Protein AF-A0A8I2YVH4-F1 (afdb_monomer_lite)

Foldseek 3Di:
DPDPVVVVVVVVVDPDDADPVRVVVVVVVVVVVVVVVVVVVVVVVVVVVVVVVVVVVVVVVVVVVVVVCVCPDPLNVDQLCVLLVVLLVCVVVVNLCSLVVQLVVDVSSVSSSQQLLSLQEQDAAPPDDDR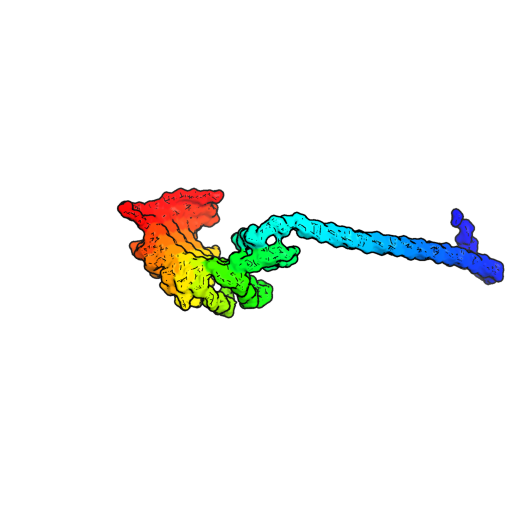LVSLLVSCVSNPLPQHHHAAANRQPDPSSLVVVLVNLQSHAEYEYEHQALVSQQSSLVSLLPANQRHAYYAYHHNDEDPVLDAHENNSVLRHQNYAYYHYYEYSHHPDQPNLNHAYYHYEYEVVSVVDVVSVVVVCVNVVDNRRYAKYWYWYQDPVRWIWIWIAGPDPDPDRIDTDHTDHD

Radius of gyration: 38.24 Å; chains: 1; bounding box: 93×42×109 Å

Organism: NCBI:txid495285

Structure (mmCIF, N/CA/C/O backbone):
data_AF-A0A8I2YVH4-F1
#
_entry.id   AF-A0A8I2YVH4-F1
#
loop_
_atom_site.group_PDB
_atom_site.id
_atom_site.type_symbol
_atom_site.label_atom_id
_atom_site.label_alt_id
_atom_site.label_comp_id
_atom_site.label_asym_id
_atom_site.label_entity_id
_atom_site.label_seq_id
_atom_site.pdbx_PDB_ins_code
_atom_site.Cartn_x
_atom_site.Cartn_y
_atom_site.Cartn_z
_atom_site.occupancy
_atom_site.B_iso_or_equiv
_atom_site.auth_seq_id
_atom_site.auth_comp_id
_atom_site.auth_asym_id
_atom_site.auth_atom_id
_atom_site.pdbx_PDB_model_num
ATOM 1 N N . MET A 1 1 ? 35.123 -20.198 -65.024 1.00 39.00 1 MET A N 1
ATOM 2 C CA . MET A 1 1 ? 35.808 -19.003 -65.560 1.00 39.00 1 MET A CA 1
ATOM 3 C C . MET A 1 1 ? 36.852 -18.537 -64.537 1.00 39.00 1 MET A C 1
ATOM 5 O O . MET A 1 1 ? 36.664 -17.528 -63.889 1.00 39.00 1 MET A O 1
ATOM 9 N N . PHE A 1 2 ? 37.916 -19.326 -64.331 1.00 41.47 2 PHE A N 1
ATOM 10 C CA . PHE A 1 2 ? 38.982 -19.085 -63.336 1.00 41.47 2 PHE A CA 1
ATOM 11 C C . PHE A 1 2 ? 40.337 -19.537 -63.919 1.00 41.47 2 PHE A C 1
ATOM 13 O O . PHE A 1 2 ? 40.999 -20.425 -63.398 1.00 41.47 2 PHE A O 1
ATOM 20 N N . THR A 1 3 ? 40.726 -18.992 -65.073 1.00 43.50 3 THR A N 1
ATOM 21 C CA . THR A 1 3 ? 41.969 -19.381 -65.776 1.00 43.50 3 THR A CA 1
ATOM 22 C C . THR A 1 3 ? 42.994 -18.250 -65.906 1.00 43.50 3 THR A C 1
ATOM 24 O O . THR A 1 3 ? 44.013 -18.447 -66.556 1.00 43.50 3 THR A O 1
ATOM 27 N N . ARG A 1 4 ? 42.784 -17.078 -65.282 1.00 53.47 4 ARG A N 1
ATOM 28 C CA . ARG A 1 4 ? 43.697 -15.915 -65.413 1.00 53.47 4 ARG A CA 1
ATOM 29 C C . ARG A 1 4 ? 44.632 -15.659 -64.224 1.00 53.47 4 ARG A C 1
ATOM 31 O O . ARG A 1 4 ? 45.656 -15.012 -64.398 1.00 53.47 4 ARG A O 1
ATOM 38 N N . LEU A 1 5 ? 44.342 -16.224 -63.053 1.00 48.97 5 LEU A N 1
ATOM 39 C CA . LEU A 1 5 ? 45.206 -16.128 -61.867 1.00 48.97 5 LEU A CA 1
ATOM 40 C C . LEU A 1 5 ? 46.568 -16.861 -61.957 1.00 48.97 5 LEU A C 1
ATOM 42 O O . LEU A 1 5 ? 47.509 -16.381 -61.324 1.00 48.97 5 LEU A O 1
ATOM 46 N N . PRO A 1 6 ? 46.753 -17.955 -62.735 1.00 50.78 6 PRO A N 1
ATOM 47 C CA . PRO A 1 6 ? 48.054 -18.628 -62.803 1.00 50.78 6 PRO A CA 1
ATOM 48 C C . PRO A 1 6 ? 49.158 -17.751 -63.410 1.00 50.78 6 PRO A C 1
ATOM 50 O O . PRO A 1 6 ? 50.303 -17.832 -62.979 1.00 50.78 6 PRO A O 1
ATOM 53 N N . ALA A 1 7 ? 48.820 -16.885 -64.374 1.00 54.38 7 ALA A N 1
ATOM 54 C CA . ALA A 1 7 ? 49.797 -16.076 -65.103 1.00 54.38 7 ALA A CA 1
ATOM 55 C C . ALA A 1 7 ? 50.430 -14.980 -64.227 1.00 54.38 7 ALA A C 1
ATOM 57 O O . ALA A 1 7 ? 51.645 -14.807 -64.245 1.00 54.38 7 ALA A O 1
ATOM 58 N N . ILE A 1 8 ? 49.633 -14.304 -63.394 1.00 55.94 8 ILE A N 1
ATOM 59 C CA . ILE A 1 8 ? 50.114 -13.234 -62.501 1.00 55.94 8 ILE A CA 1
ATOM 60 C C . ILE A 1 8 ? 50.955 -13.817 -61.352 1.00 55.94 8 ILE A C 1
ATOM 62 O O . ILE A 1 8 ? 52.013 -13.284 -61.017 1.00 55.94 8 ILE A O 1
ATOM 66 N N . ALA A 1 9 ? 50.549 -14.966 -60.798 1.00 56.72 9 ALA A N 1
ATOM 67 C CA . ALA A 1 9 ? 51.323 -15.669 -59.771 1.00 56.72 9 ALA A CA 1
ATOM 68 C C . ALA A 1 9 ? 52.676 -16.183 -60.305 1.00 56.72 9 ALA A C 1
ATOM 70 O O . ALA A 1 9 ? 53.688 -16.133 -59.605 1.00 56.72 9 ALA A O 1
ATOM 71 N N . GLN A 1 10 ? 52.720 -16.624 -61.567 1.00 55.91 10 GLN A N 1
ATOM 72 C CA . GLN A 1 10 ? 53.948 -17.056 -62.236 1.00 55.91 10 GLN A CA 1
ATOM 73 C C . GLN A 1 10 ? 54.887 -15.872 -62.543 1.00 55.91 10 GLN A C 1
ATOM 75 O O . GLN A 1 10 ? 56.106 -16.030 -62.472 1.00 55.91 10 GLN A O 1
ATOM 80 N N . TRP A 1 11 ? 54.354 -14.670 -62.786 1.00 57.94 11 TRP A N 1
ATOM 81 C CA . TRP A 1 11 ? 55.146 -13.447 -62.980 1.00 57.94 11 TRP A CA 1
ATOM 82 C C . TRP A 1 11 ? 55.800 -12.939 -61.702 1.00 57.94 11 TRP A C 1
ATOM 84 O O . TRP A 1 11 ? 56.973 -12.585 -61.736 1.00 57.94 11 TRP A O 1
ATOM 94 N N . MET A 1 12 ? 55.103 -12.997 -60.564 1.00 53.38 12 MET A N 1
ATOM 95 C CA . MET A 1 12 ? 55.690 -12.666 -59.258 1.00 53.38 12 MET A CA 1
ATOM 96 C C . MET A 1 12 ? 56.879 -13.572 -58.884 1.00 53.38 12 MET A C 1
ATOM 98 O O . MET A 1 12 ? 57.727 -13.173 -58.091 1.00 53.38 12 MET A O 1
ATOM 102 N N . SER A 1 13 ? 56.960 -14.780 -59.457 1.00 58.97 13 SER A N 1
ATOM 103 C CA . SER A 1 13 ? 58.055 -15.730 -59.215 1.00 58.97 13 SER A CA 1
ATOM 104 C C . SER A 1 13 ? 59.279 -15.538 -60.126 1.00 58.97 13 SER A C 1
ATOM 106 O O . SER A 1 13 ? 60.375 -15.991 -59.792 1.00 58.97 13 SER A O 1
ATOM 108 N N . SER A 1 14 ? 59.129 -14.846 -61.262 1.00 58.69 14 SER A N 1
ATOM 109 C CA . SER A 1 14 ? 60.227 -14.566 -62.194 1.00 58.69 14 SER A CA 1
ATOM 110 C C . SER A 1 14 ? 60.663 -13.108 -62.041 1.00 58.69 14 SER A C 1
ATOM 112 O O . SER A 1 14 ? 59.856 -12.211 -62.236 1.00 58.69 14 SER A O 1
ATOM 114 N N . HIS A 1 15 ? 61.931 -12.844 -61.722 1.00 57.66 15 HIS A N 1
ATOM 115 C CA . HIS A 1 15 ? 62.473 -11.490 -61.504 1.00 57.66 15 HIS A CA 1
ATOM 116 C C . HIS A 1 15 ? 62.597 -10.654 -62.807 1.00 57.66 15 HIS A C 1
ATOM 118 O O . HIS A 1 15 ? 63.567 -9.920 -62.993 1.00 57.66 15 HIS A O 1
ATOM 124 N N . ARG A 1 16 ? 61.666 -10.792 -63.761 1.00 65.94 16 ARG A N 1
ATOM 125 C CA . ARG A 1 16 ? 61.636 -9.993 -64.991 1.00 65.94 16 ARG A CA 1
ATOM 126 C C . ARG A 1 16 ? 60.923 -8.667 -64.753 1.00 65.94 16 ARG A C 1
ATOM 128 O O . ARG A 1 16 ? 59.889 -8.617 -64.097 1.00 65.94 16 ARG A O 1
ATOM 135 N N . TYR A 1 17 ? 61.484 -7.605 -65.325 1.00 70.88 17 TYR A N 1
ATOM 136 C CA . TYR A 1 17 ? 60.836 -6.301 -65.377 1.00 70.88 17 TYR A CA 1
ATOM 137 C C . TYR A 1 17 ? 59.590 -6.393 -66.279 1.00 70.88 17 TYR A C 1
ATOM 139 O O . TYR A 1 17 ? 59.715 -6.931 -67.385 1.00 70.88 17 TYR A O 1
ATOM 147 N N . PRO A 1 18 ? 58.411 -5.929 -65.829 1.00 73.38 18 PRO A N 1
ATOM 148 C CA . PRO A 1 18 ? 57.184 -6.012 -66.614 1.00 73.38 18 PRO A CA 1
ATOM 149 C C . PRO A 1 18 ? 57.299 -5.156 -67.879 1.00 73.38 18 PRO A C 1
ATOM 151 O O . PRO A 1 18 ? 57.777 -4.022 -67.831 1.00 73.38 18 PRO A O 1
ATOM 154 N N . SER A 1 19 ? 56.874 -5.702 -69.017 1.00 79.38 19 SER A N 1
ATOM 155 C CA . SER A 1 19 ? 56.808 -4.954 -70.275 1.00 79.38 19 SER A CA 1
ATOM 156 C C . SER A 1 19 ? 55.631 -3.966 -70.281 1.00 79.38 19 SER A C 1
ATOM 158 O O . SER A 1 19 ? 54.715 -4.057 -69.465 1.00 79.38 19 SER A O 1
ATOM 160 N N . GLU A 1 20 ? 55.612 -3.006 -71.207 1.00 79.19 20 GLU A N 1
ATOM 161 C CA . GLU A 1 20 ? 54.477 -2.073 -71.327 1.00 79.19 20 GLU A CA 1
ATOM 162 C C . GLU A 1 20 ? 53.151 -2.797 -71.627 1.00 79.19 20 GLU A C 1
ATOM 164 O O . GLU A 1 20 ? 52.092 -2.398 -71.137 1.00 79.19 20 GLU A O 1
ATOM 169 N N . ASP A 1 21 ? 53.210 -3.904 -72.371 1.00 77.50 21 ASP A N 1
ATOM 170 C CA . ASP A 1 21 ? 52.050 -4.748 -72.660 1.00 77.50 21 ASP A CA 1
ATOM 171 C C . ASP A 1 21 ? 51.524 -5.463 -71.411 1.00 77.50 21 ASP A C 1
ATOM 173 O O . ASP A 1 21 ? 50.309 -5.575 -71.228 1.00 77.50 21 ASP A O 1
ATOM 177 N N . ASP A 1 22 ? 52.428 -5.877 -70.526 1.00 77.62 22 ASP A N 1
ATOM 178 C CA . ASP A 1 22 ? 52.122 -6.501 -69.239 1.00 77.62 22 ASP A CA 1
ATOM 179 C C . ASP A 1 22 ? 51.412 -5.514 -68.304 1.00 77.62 22 ASP A C 1
ATOM 181 O O . ASP A 1 22 ? 50.371 -5.828 -67.721 1.00 77.62 22 ASP A O 1
ATOM 185 N N . ILE A 1 23 ? 51.933 -4.285 -68.221 1.00 80.31 23 ILE A N 1
ATOM 186 C CA . ILE A 1 23 ? 51.343 -3.188 -67.441 1.00 80.31 23 ILE A CA 1
ATOM 187 C C . ILE A 1 23 ? 49.948 -2.851 -67.975 1.00 80.31 23 ILE A C 1
ATOM 189 O O . ILE A 1 23 ? 49.002 -2.707 -67.198 1.00 80.31 23 ILE A O 1
ATOM 193 N N . ARG A 1 24 ? 49.787 -2.783 -69.301 1.00 82.06 24 ARG A N 1
ATOM 194 C CA . ARG A 1 24 ? 48.493 -2.525 -69.942 1.00 82.06 24 ARG A CA 1
ATOM 195 C C . ARG A 1 24 ? 47.491 -3.649 -69.684 1.00 82.06 24 ARG A C 1
ATOM 197 O O . ARG A 1 24 ? 46.336 -3.368 -69.380 1.00 82.06 24 ARG A O 1
ATOM 204 N N . MET A 1 25 ? 47.917 -4.909 -69.774 1.00 82.06 25 MET A N 1
ATOM 205 C CA . MET A 1 25 ? 47.052 -6.068 -69.534 1.00 82.06 25 MET A CA 1
ATOM 206 C C . MET A 1 25 ? 46.551 -6.111 -68.087 1.00 82.06 25 MET A C 1
ATOM 208 O O . MET A 1 25 ? 45.358 -6.319 -67.861 1.00 82.06 25 MET A O 1
ATOM 212 N N . VAL A 1 26 ? 47.441 -5.873 -67.119 1.00 84.25 26 VAL A N 1
ATOM 213 C CA . VAL A 1 26 ? 47.081 -5.783 -65.697 1.00 84.25 26 VAL A CA 1
ATOM 214 C C . VAL A 1 26 ? 46.169 -4.582 -65.450 1.00 84.25 26 VAL A C 1
ATOM 216 O O . VAL A 1 26 ? 45.151 -4.737 -64.784 1.00 84.25 26 VAL A O 1
ATOM 219 N N . GLY A 1 27 ? 46.454 -3.421 -66.048 1.00 87.06 27 GLY A N 1
ATOM 220 C CA . GLY A 1 27 ? 45.592 -2.238 -65.957 1.00 87.06 27 GLY A CA 1
ATOM 221 C C . GLY A 1 27 ? 44.176 -2.483 -66.490 1.00 87.06 27 GLY A C 1
ATOM 222 O O . GLY A 1 27 ? 43.203 -2.099 -65.848 1.00 87.06 27 GLY A O 1
ATOM 223 N N . CYS A 1 28 ? 44.034 -3.188 -67.617 1.00 88.75 28 CYS A N 1
ATOM 224 C CA . CYS A 1 28 ? 42.724 -3.584 -68.141 1.00 88.75 28 CYS A CA 1
ATOM 225 C C . CYS A 1 28 ? 41.994 -4.581 -67.229 1.00 88.75 28 CYS A C 1
ATOM 227 O O . CYS A 1 28 ? 40.773 -4.506 -67.113 1.00 88.75 28 CYS A O 1
ATOM 229 N N . ALA A 1 29 ? 42.714 -5.518 -66.602 1.00 86.38 29 ALA A N 1
ATOM 230 C CA . ALA A 1 29 ? 42.124 -6.463 -65.655 1.00 86.38 29 ALA A CA 1
ATOM 231 C C . ALA A 1 29 ? 41.639 -5.754 -64.381 1.00 86.38 29 ALA A C 1
ATOM 233 O O . ALA A 1 29 ? 40.510 -5.984 -63.964 1.00 86.38 29 ALA A O 1
ATOM 234 N N . ILE A 1 30 ? 42.445 -4.838 -63.835 1.00 90.38 30 ILE A N 1
ATOM 235 C CA . ILE A 1 30 ? 42.074 -4.006 -62.684 1.00 90.38 30 ILE A CA 1
ATOM 236 C C . ILE A 1 30 ? 40.826 -3.183 -63.006 1.00 90.38 30 ILE A C 1
ATOM 238 O O . ILE A 1 30 ? 39.851 -3.266 -62.272 1.00 90.38 30 ILE A O 1
ATOM 242 N N . ALA A 1 31 ? 40.804 -2.474 -64.139 1.00 93.00 31 ALA A N 1
ATOM 243 C CA . ALA A 1 31 ? 39.652 -1.657 -64.524 1.00 93.00 31 ALA A CA 1
ATOM 244 C C . ALA A 1 31 ? 38.364 -2.484 -64.706 1.00 93.00 31 ALA A C 1
ATOM 246 O O . ALA A 1 31 ? 37.267 -2.010 -64.419 1.00 93.00 31 ALA A O 1
ATOM 247 N N . HIS A 1 32 ? 38.480 -3.725 -65.190 1.00 91.50 32 HIS A N 1
ATOM 248 C CA . HIS A 1 32 ? 37.340 -4.633 -65.301 1.00 91.50 32 HIS A CA 1
ATOM 249 C C . HIS A 1 32 ? 36.827 -5.086 -63.929 1.00 91.50 32 HIS A C 1
ATOM 251 O O . HIS A 1 32 ? 35.620 -5.058 -63.688 1.00 91.50 32 HIS A O 1
ATOM 257 N N . ASP A 1 33 ? 37.731 -5.475 -63.030 1.00 90.88 33 ASP A N 1
ATOM 258 C CA . ASP A 1 33 ? 37.369 -5.906 -61.680 1.00 90.88 33 ASP A CA 1
ATOM 259 C C . ASP A 1 33 ? 36.796 -4.737 -60.857 1.00 90.88 33 ASP A C 1
ATOM 261 O O . ASP A 1 33 ? 35.823 -4.924 -60.129 1.00 90.88 33 ASP A O 1
ATOM 265 N N . GLU A 1 34 ? 37.313 -3.517 -61.033 1.00 95.75 34 GLU A N 1
ATOM 266 C CA . GLU A 1 34 ? 36.762 -2.288 -60.443 1.00 95.75 34 GLU A CA 1
ATOM 267 C C . GLU A 1 34 ? 35.310 -2.049 -60.881 1.00 95.75 34 GLU A C 1
ATOM 269 O O . GLU A 1 34 ? 34.448 -1.810 -60.039 1.00 95.75 34 GLU A O 1
ATOM 274 N N . GLN A 1 35 ? 34.994 -2.223 -62.170 1.00 95.75 35 GLN A N 1
ATOM 275 C CA . GLN A 1 35 ? 33.612 -2.116 -62.659 1.00 95.75 35 GLN A CA 1
ATOM 276 C C . GLN A 1 35 ? 32.679 -3.161 -62.034 1.00 95.75 35 GLN A C 1
ATOM 278 O O . GLN A 1 35 ? 31.516 -2.865 -61.752 1.00 95.75 35 GLN A O 1
ATOM 283 N N . ILE A 1 36 ? 33.167 -4.387 -61.814 1.00 95.69 36 ILE A N 1
ATOM 284 C CA . ILE A 1 36 ? 32.389 -5.437 -61.144 1.00 95.69 36 ILE A CA 1
ATOM 285 C C . ILE A 1 36 ? 32.150 -5.066 -59.678 1.00 95.69 36 ILE A C 1
ATOM 287 O O . ILE A 1 36 ? 31.030 -5.208 -59.187 1.00 95.69 36 ILE A O 1
ATOM 291 N N . VAL A 1 37 ? 33.176 -4.569 -58.983 1.00 96.00 37 VAL A N 1
ATOM 292 C CA . VAL A 1 37 ? 33.059 -4.105 -57.595 1.00 96.00 37 VAL A CA 1
ATOM 293 C C . VAL A 1 37 ? 32.044 -2.966 -57.488 1.00 96.00 37 VAL A C 1
ATOM 295 O O . VAL A 1 37 ? 31.192 -3.003 -56.601 1.00 96.00 37 VAL A O 1
ATOM 298 N N . ASP A 1 38 ? 32.055 -2.006 -58.411 1.00 97.19 38 ASP A N 1
ATOM 299 C CA . ASP A 1 38 ? 31.088 -0.902 -58.442 1.00 97.19 38 ASP A CA 1
ATOM 300 C C . ASP A 1 38 ? 29.649 -1.381 -58.686 1.00 97.19 38 ASP A C 1
ATOM 302 O O . ASP A 1 38 ? 28.705 -0.896 -58.047 1.00 97.19 38 ASP A O 1
ATOM 306 N N . ALA A 1 39 ? 29.467 -2.375 -59.561 1.00 96.69 39 ALA A N 1
ATOM 307 C CA . ALA A 1 39 ? 28.167 -2.996 -59.795 1.00 96.69 39 ALA A CA 1
ATOM 308 C C . ALA A 1 39 ? 27.646 -3.716 -58.537 1.00 96.69 39 ALA A C 1
ATOM 310 O O . ALA A 1 39 ? 26.502 -3.496 -58.135 1.00 96.69 39 ALA A O 1
ATOM 311 N N . ILE A 1 40 ? 28.495 -4.503 -57.866 1.00 96.75 40 ILE A N 1
ATOM 312 C CA . ILE A 1 40 ? 28.148 -5.194 -56.612 1.00 96.75 40 ILE A CA 1
ATOM 313 C C . ILE A 1 40 ? 27.833 -4.183 -55.503 1.00 96.75 40 ILE A C 1
ATOM 315 O O . ILE A 1 40 ? 26.850 -4.339 -54.783 1.00 96.75 40 ILE A O 1
ATOM 319 N N . ASN A 1 41 ? 28.625 -3.118 -55.370 1.00 97.12 41 ASN A N 1
ATOM 320 C CA . ASN A 1 41 ? 28.377 -2.065 -54.383 1.00 97.12 41 ASN A CA 1
ATOM 321 C C . ASN A 1 41 ? 27.030 -1.368 -54.621 1.00 97.12 41 ASN A C 1
ATOM 323 O O . ASN A 1 41 ? 26.322 -1.044 -53.666 1.00 97.12 41 ASN A O 1
ATOM 327 N N . SER A 1 42 ? 26.648 -1.169 -55.884 1.00 96.56 42 SER A N 1
ATOM 328 C CA . SER A 1 42 ? 25.341 -0.612 -56.243 1.00 96.56 42 SER A CA 1
ATOM 329 C C . SER A 1 42 ? 24.194 -1.544 -55.837 1.00 96.56 42 SER A C 1
ATOM 331 O O . SER A 1 42 ? 23.224 -1.082 -55.235 1.00 96.56 42 SER A O 1
ATOM 333 N N . GLU A 1 43 ? 24.334 -2.853 -56.070 1.00 97.62 43 GLU A N 1
ATOM 334 C CA . GLU A 1 43 ? 23.361 -3.866 -55.638 1.00 97.62 43 GLU A CA 1
ATOM 335 C C . GLU A 1 43 ? 23.243 -3.930 -54.105 1.00 97.62 43 GLU A C 1
ATOM 337 O O . GLU A 1 43 ? 22.137 -3.934 -53.560 1.00 97.62 43 GLU A O 1
ATOM 342 N N . ILE A 1 44 ? 24.371 -3.892 -53.383 1.00 96.56 44 ILE A N 1
ATOM 343 C CA . ILE A 1 44 ? 24.392 -3.829 -51.913 1.00 96.56 44 ILE A CA 1
ATOM 344 C C . ILE A 1 44 ? 23.610 -2.609 -51.422 1.00 96.56 44 ILE A C 1
ATOM 346 O O . ILE A 1 44 ? 22.770 -2.730 -50.526 1.00 96.56 44 ILE A O 1
ATOM 350 N N . ASN A 1 45 ? 23.855 -1.438 -52.011 1.00 97.50 45 ASN A N 1
ATOM 351 C CA . ASN A 1 45 ? 23.168 -0.207 -51.630 1.00 97.50 45 ASN A CA 1
ATOM 352 C C . ASN A 1 45 ? 21.658 -0.291 -51.885 1.00 97.50 45 ASN A C 1
ATOM 354 O O . ASN A 1 45 ? 20.870 0.149 -51.043 1.00 97.50 45 ASN A O 1
ATOM 358 N N . GLU A 1 46 ? 21.241 -0.898 -52.996 1.00 97.88 46 GLU A N 1
ATOM 359 C CA . GLU A 1 46 ? 19.827 -1.115 -53.297 1.00 97.88 46 GLU A CA 1
ATOM 360 C C . GLU A 1 46 ? 19.167 -2.050 -52.275 1.00 97.88 46 GLU A C 1
ATOM 362 O O . GLU A 1 46 ? 18.131 -1.709 -51.695 1.00 97.88 46 GLU A O 1
ATOM 367 N N . ILE A 1 47 ? 19.787 -3.196 -51.982 1.00 97.75 47 ILE A N 1
ATOM 368 C CA . ILE A 1 47 ? 19.278 -4.160 -50.998 1.00 97.75 47 ILE A CA 1
ATOM 369 C C . ILE A 1 47 ? 19.194 -3.520 -49.608 1.00 97.75 47 ILE A C 1
ATOM 371 O O . ILE A 1 47 ? 18.198 -3.704 -48.903 1.00 97.75 47 ILE A O 1
ATOM 375 N N . MET A 1 48 ? 20.195 -2.733 -49.205 1.00 97.75 48 MET A N 1
ATOM 376 C CA . MET A 1 48 ? 20.162 -2.008 -47.931 1.00 97.75 48 MET A CA 1
ATOM 377 C C . MET A 1 48 ? 19.008 -1.001 -47.876 1.00 97.75 48 MET A C 1
ATOM 379 O O . MET A 1 48 ? 18.309 -0.930 -46.861 1.00 97.75 48 MET A O 1
ATOM 383 N N . ALA A 1 49 ? 18.751 -0.268 -48.963 1.00 96.88 49 ALA A N 1
ATOM 384 C CA . ALA A 1 49 ? 17.621 0.654 -49.041 1.00 96.88 49 ALA A CA 1
ATOM 385 C C . ALA A 1 49 ? 16.274 -0.084 -48.937 1.00 96.88 49 ALA A C 1
ATOM 387 O O . ALA A 1 49 ? 15.383 0.345 -48.196 1.00 96.88 49 ALA A O 1
ATOM 388 N N . GLN A 1 50 ? 16.127 -1.223 -49.619 1.00 97.62 50 GLN A N 1
ATOM 389 C CA . GLN A 1 50 ? 14.929 -2.063 -49.527 1.00 97.62 50 GLN A CA 1
ATOM 390 C C . GLN A 1 50 ? 14.735 -2.629 -48.109 1.00 97.62 50 GLN A C 1
ATOM 392 O O . GLN A 1 50 ? 13.620 -2.601 -47.575 1.00 97.62 50 GLN A O 1
ATOM 397 N N . LEU A 1 51 ? 15.811 -3.089 -47.462 1.00 97.62 51 LEU A N 1
ATOM 398 C CA . LEU A 1 51 ? 15.779 -3.584 -46.085 1.00 97.62 51 LEU A CA 1
ATOM 399 C C . LEU A 1 51 ? 15.288 -2.506 -45.116 1.00 97.62 51 LEU A C 1
ATOM 401 O O . LEU A 1 51 ? 14.443 -2.786 -44.260 1.00 97.62 51 LEU A O 1
ATOM 405 N N . GLU A 1 52 ? 15.774 -1.276 -45.263 1.00 98.00 52 GLU A N 1
ATOM 406 C CA . GLU A 1 52 ? 15.365 -0.170 -44.402 1.00 98.00 52 GLU A CA 1
ATOM 407 C C . GLU A 1 52 ? 13.887 0.187 -44.603 1.00 98.00 52 GLU A C 1
ATOM 409 O O . GLU A 1 52 ? 13.140 0.337 -43.632 1.00 98.00 52 GLU A O 1
ATOM 414 N N . GLN A 1 53 ? 13.397 0.191 -45.846 1.00 97.69 53 GLN A N 1
ATOM 415 C CA . GLN A 1 53 ? 11.966 0.373 -46.111 1.00 97.69 53 GLN A CA 1
ATOM 416 C C . GLN A 1 53 ? 11.104 -0.704 -45.438 1.00 97.69 53 GLN A C 1
ATOM 418 O O . GLN A 1 53 ? 10.061 -0.394 -44.848 1.00 97.69 53 GLN A O 1
ATOM 423 N N . VAL A 1 54 ? 11.519 -1.972 -45.500 1.00 97.75 54 VAL A N 1
ATOM 424 C CA . VAL A 1 54 ? 10.801 -3.077 -44.848 1.00 97.75 54 VAL A CA 1
ATOM 425 C C . VAL A 1 54 ? 10.834 -2.931 -43.325 1.00 97.75 54 VAL A C 1
ATOM 427 O O . VAL A 1 54 ? 9.807 -3.145 -42.675 1.00 97.75 54 VAL A O 1
ATOM 430 N N . ARG A 1 55 ? 11.962 -2.511 -42.738 1.00 98.12 55 ARG A N 1
ATOM 431 C CA . ARG A 1 55 ? 12.078 -2.237 -41.295 1.00 98.12 55 ARG A CA 1
ATOM 432 C C . ARG A 1 55 ? 11.132 -1.130 -40.847 1.00 98.12 55 ARG A C 1
ATOM 434 O O . ARG A 1 55 ? 10.379 -1.339 -39.895 1.00 98.12 55 ARG A O 1
ATOM 441 N N . LEU A 1 56 ? 11.088 -0.010 -41.564 1.00 98.00 56 LEU A N 1
ATOM 442 C CA . LEU A 1 56 ? 10.170 1.094 -41.268 1.00 98.00 56 LEU A CA 1
ATOM 443 C C . LEU A 1 56 ? 8.704 0.649 -41.349 1.00 98.00 56 LEU A C 1
ATOM 445 O O . LEU A 1 56 ? 7.908 0.941 -40.452 1.00 98.00 56 LEU A O 1
ATOM 449 N N . ARG A 1 57 ? 8.342 -0.126 -42.381 1.00 97.75 57 ARG A N 1
ATOM 450 C CA . ARG A 1 57 ? 6.995 -0.709 -42.502 1.00 97.75 57 ARG A CA 1
ATOM 451 C C . ARG A 1 57 ? 6.681 -1.639 -41.331 1.00 97.75 57 ARG A C 1
ATOM 453 O O . ARG A 1 57 ? 5.597 -1.536 -40.761 1.00 97.75 57 ARG A O 1
ATOM 460 N N . LYS A 1 58 ? 7.615 -2.510 -40.938 1.00 97.75 58 LYS A N 1
ATOM 461 C CA . LYS A 1 58 ? 7.454 -3.408 -39.785 1.00 97.75 58 LYS A CA 1
ATOM 462 C C . LYS A 1 58 ? 7.188 -2.622 -38.502 1.00 97.75 58 LYS A C 1
ATOM 464 O O . LYS A 1 58 ? 6.211 -2.929 -37.823 1.00 97.75 58 LYS A O 1
ATOM 469 N N . VAL A 1 59 ? 7.993 -1.600 -38.201 1.00 97.81 59 VAL A N 1
ATOM 470 C CA . VAL A 1 59 ? 7.811 -0.746 -37.012 1.00 97.81 59 VAL A CA 1
ATOM 471 C C . VAL A 1 59 ? 6.431 -0.083 -37.026 1.00 97.81 59 VAL A C 1
ATOM 473 O O . VAL A 1 59 ? 5.708 -0.155 -36.033 1.00 97.81 59 VAL A O 1
ATOM 476 N N . LYS A 1 60 ? 6.009 0.470 -38.171 1.00 97.62 60 LYS A N 1
ATOM 477 C CA . LYS A 1 60 ? 4.673 1.062 -38.338 1.00 97.62 60 LYS A CA 1
ATOM 478 C C . LYS A 1 60 ? 3.551 0.068 -38.016 1.00 97.62 60 LYS A C 1
ATOM 480 O O . LYS A 1 60 ? 2.639 0.391 -37.261 1.00 97.62 60 LYS A O 1
ATOM 485 N N . TYR A 1 61 ? 3.601 -1.147 -38.564 1.00 97.31 61 TYR A N 1
ATOM 486 C CA . TYR A 1 61 ? 2.564 -2.151 -38.302 1.00 97.31 61 TYR A CA 1
ATOM 487 C C . TYR A 1 61 ? 2.609 -2.700 -36.873 1.00 97.31 61 TYR A C 1
ATOM 489 O O . TYR A 1 61 ? 1.557 -2.985 -36.304 1.00 97.31 61 TYR A O 1
ATOM 497 N N . GLN A 1 62 ? 3.791 -2.815 -36.266 1.00 96.81 62 GLN A N 1
ATOM 498 C CA . GLN A 1 62 ? 3.918 -3.184 -34.855 1.00 96.81 62 GLN A CA 1
ATOM 499 C C . GLN A 1 62 ? 3.258 -2.144 -33.943 1.00 96.81 62 GLN A C 1
ATOM 501 O O . GLN A 1 62 ? 2.543 -2.526 -33.015 1.00 96.81 62 GLN A O 1
ATOM 506 N N . GLU A 1 63 ? 3.425 -0.855 -34.240 1.00 93.94 63 GLU A N 1
ATOM 507 C CA . GLU A 1 63 ? 2.756 0.218 -33.504 1.00 93.94 63 GLU A CA 1
ATOM 508 C C . GLU A 1 63 ? 1.233 0.185 -33.714 1.00 93.94 63 GLU A C 1
ATOM 510 O O . GLU A 1 63 ? 0.483 0.227 -32.741 1.00 93.94 63 GLU A O 1
ATOM 515 N N . ASN A 1 64 ? 0.752 -0.039 -34.944 1.00 94.31 64 ASN A N 1
ATOM 516 C CA . ASN A 1 64 ? -0.682 -0.224 -35.207 1.00 94.31 64 ASN A CA 1
ATOM 517 C C . ASN A 1 64 ? -1.269 -1.402 -34.407 1.00 94.31 64 ASN A C 1
ATOM 519 O O . ASN A 1 64 ? -2.312 -1.268 -33.767 1.00 94.31 64 ASN A O 1
ATOM 523 N N . ILE A 1 65 ? -0.588 -2.554 -34.392 1.00 92.88 65 ILE A N 1
ATOM 524 C CA . ILE A 1 65 ? -1.009 -3.725 -33.608 1.00 92.88 65 ILE A CA 1
ATOM 525 C C . ILE A 1 65 ? -1.045 -3.383 -32.119 1.00 92.88 65 ILE A C 1
ATOM 527 O O . ILE A 1 65 ? -1.998 -3.751 -31.432 1.00 92.88 65 ILE A O 1
ATOM 531 N N . ARG A 1 66 ? -0.031 -2.678 -31.604 1.00 88.31 66 ARG A N 1
ATOM 532 C CA . ARG A 1 66 ? 0.013 -2.233 -30.207 1.00 88.31 66 ARG A CA 1
ATOM 533 C C . ARG A 1 66 ? -1.180 -1.336 -29.874 1.00 88.31 66 ARG A C 1
ATOM 535 O O . ARG A 1 66 ? -1.820 -1.548 -28.843 1.00 88.31 66 ARG A O 1
ATOM 542 N N . GLN A 1 67 ? -1.524 -0.397 -30.751 1.00 85.19 67 GLN A N 1
ATOM 543 C CA . GLN A 1 67 ? -2.674 0.492 -30.584 1.00 85.19 67 GLN A CA 1
ATOM 544 C C . GLN A 1 67 ? -3.998 -0.279 -30.597 1.00 85.19 67 GLN A C 1
ATOM 546 O O . GLN A 1 67 ? -4.786 -0.138 -29.658 1.00 85.19 67 GLN A O 1
ATOM 551 N N . CYS A 1 68 ? -4.218 -1.164 -31.573 1.00 87.38 68 CYS A N 1
ATOM 552 C CA . CYS A 1 68 ? -5.404 -2.023 -31.631 1.00 87.38 68 CYS A CA 1
ATOM 553 C C . CYS A 1 68 ? -5.518 -2.926 -30.396 1.00 87.38 68 CYS A C 1
ATOM 555 O O . CYS A 1 68 ? -6.579 -2.991 -29.777 1.00 87.38 68 CYS A O 1
ATOM 557 N N . ARG A 1 69 ? -4.417 -3.563 -29.974 1.00 85.50 69 ARG A N 1
ATOM 558 C CA . ARG A 1 69 ? -4.370 -4.362 -28.740 1.00 85.50 69 ARG A CA 1
ATOM 559 C C . ARG A 1 69 ? -4.735 -3.525 -27.524 1.00 85.50 69 ARG A C 1
ATOM 561 O O . ARG A 1 69 ? -5.511 -3.990 -26.699 1.00 85.50 69 ARG A O 1
ATOM 568 N N . SER A 1 70 ? -4.240 -2.288 -27.437 1.00 79.69 70 SER A N 1
ATOM 569 C CA . SER A 1 70 ? -4.572 -1.378 -26.336 1.00 79.69 70 SER A CA 1
ATOM 570 C C . SER A 1 70 ? -6.078 -1.092 -26.249 1.00 79.69 70 SER A C 1
ATOM 572 O O . SER A 1 70 ? -6.610 -0.996 -25.143 1.00 79.69 70 SER A O 1
ATOM 574 N N . LEU A 1 71 ? -6.773 -1.010 -27.394 1.00 80.25 71 LEU A N 1
ATOM 575 C CA . LEU A 1 71 ? -8.215 -0.747 -27.479 1.00 80.25 71 LEU A CA 1
ATOM 576 C C . LEU A 1 71 ? -9.059 -1.920 -26.983 1.00 80.25 71 LEU A C 1
ATOM 578 O O . LEU A 1 71 ? -10.064 -1.691 -26.319 1.00 80.25 71 LEU A O 1
ATOM 582 N N . ILE A 1 72 ? -8.633 -3.154 -27.250 1.00 85.38 72 ILE A N 1
ATOM 583 C CA . ILE A 1 72 ? -9.373 -4.364 -26.856 1.00 85.38 72 ILE A CA 1
ATOM 584 C C . ILE A 1 72 ? -9.012 -4.880 -25.457 1.00 85.38 72 ILE A C 1
ATOM 586 O O . ILE A 1 72 ? -9.521 -5.921 -25.041 1.00 85.38 72 ILE A O 1
ATOM 590 N N . THR A 1 73 ? -8.137 -4.185 -24.720 1.00 83.06 73 THR A N 1
ATOM 591 C CA . THR A 1 73 ? -7.778 -4.597 -23.356 1.00 83.06 73 THR A CA 1
ATOM 592 C C . THR A 1 73 ? -8.998 -4.616 -22.440 1.00 83.06 73 THR A C 1
ATOM 594 O O . THR A 1 73 ? -9.828 -3.705 -22.460 1.00 83.06 73 THR A O 1
ATOM 597 N N . LEU A 1 74 ? -9.074 -5.637 -21.581 1.00 79.25 74 LEU A N 1
ATOM 598 C CA . LEU A 1 74 ? -10.149 -5.792 -20.599 1.00 79.25 74 LEU A CA 1
ATOM 599 C C . LEU A 1 74 ? -10.312 -4.535 -19.729 1.00 79.25 74 LEU A C 1
ATOM 601 O O . LEU A 1 74 ? -11.429 -4.092 -19.484 1.00 79.25 74 LEU A O 1
ATOM 605 N N . ALA A 1 75 ? -9.200 -3.894 -19.363 1.00 80.50 75 ALA A N 1
ATOM 606 C CA . ALA A 1 75 ? -9.191 -2.671 -18.565 1.00 80.50 75 ALA A CA 1
ATOM 607 C C . ALA A 1 75 ? -9.943 -1.489 -19.203 1.00 80.50 75 ALA A C 1
ATOM 609 O O . ALA A 1 75 ? -10.430 -0.632 -18.481 1.00 80.50 75 ALA A O 1
ATOM 610 N N . ARG A 1 76 ? -10.071 -1.419 -20.537 1.00 78.88 76 ARG A N 1
ATOM 611 C CA . ARG A 1 76 ? -10.880 -0.374 -21.198 1.00 78.88 76 ARG A CA 1
ATOM 612 C C . ARG A 1 76 ? -12.366 -0.715 -21.288 1.00 78.88 76 ARG A C 1
ATOM 614 O O . ARG A 1 76 ? -13.164 0.165 -21.589 1.00 78.88 76 ARG A O 1
ATOM 621 N N . ARG A 1 77 ? -12.726 -1.980 -21.067 1.00 84.75 77 ARG A N 1
ATOM 622 C CA . ARG A 1 77 ? -14.107 -2.479 -21.128 1.00 84.75 77 ARG A CA 1
ATOM 623 C C . ARG A 1 77 ? -14.765 -2.563 -19.755 1.00 84.75 77 ARG A C 1
ATOM 625 O O . ARG A 1 77 ? -15.978 -2.722 -19.690 1.00 84.75 77 ARG A O 1
ATOM 632 N N . MET A 1 78 ? -13.978 -2.492 -18.685 1.00 87.56 78 MET A N 1
ATOM 633 C CA . MET A 1 78 ? -14.482 -2.536 -17.318 1.00 87.56 78 MET A CA 1
ATOM 634 C C . MET A 1 78 ? -14.719 -1.121 -16.785 1.00 87.56 78 MET A C 1
ATOM 636 O O . MET A 1 78 ? -13.907 -0.229 -17.052 1.00 87.56 78 MET A O 1
ATOM 640 N N . PRO A 1 79 ? -15.799 -0.913 -16.016 1.00 90.94 79 PRO A N 1
ATOM 641 C CA . PRO A 1 79 ? -15.959 0.298 -15.232 1.00 90.94 79 PRO A CA 1
ATOM 642 C C . PRO A 1 79 ? -14.752 0.500 -14.302 1.00 90.94 79 PRO A C 1
ATOM 644 O O . PRO A 1 79 ? -14.204 -0.482 -13.783 1.00 90.94 79 PRO A O 1
ATOM 647 N N . PRO A 1 80 ? -14.314 1.749 -14.084 1.00 90.12 80 PRO A N 1
ATOM 648 C CA . PRO A 1 80 ? -13.187 2.042 -13.205 1.00 90.12 80 PRO A CA 1
ATOM 649 C C . PRO A 1 80 ? -13.416 1.572 -11.760 1.00 90.12 80 PRO A C 1
ATOM 651 O O . PRO A 1 80 ? -12.447 1.250 -11.080 1.00 90.12 80 PRO A O 1
ATOM 654 N N . GLU A 1 81 ? -14.668 1.446 -11.313 1.00 93.12 81 GLU A N 1
ATOM 655 C CA . GLU A 1 81 ? -15.033 0.892 -10.006 1.00 93.12 81 GLU A CA 1
ATOM 656 C C . GLU A 1 81 ? -14.614 -0.574 -9.871 1.00 93.12 81 GLU A C 1
ATOM 658 O O . GLU A 1 81 ? -14.037 -0.949 -8.861 1.00 93.12 81 GLU A O 1
ATOM 663 N N . VAL A 1 82 ? -14.836 -1.389 -10.907 1.00 94.06 82 VAL A N 1
ATOM 664 C CA . VAL A 1 82 ? -14.473 -2.817 -10.889 1.00 94.06 82 VAL A CA 1
ATOM 665 C C . VAL A 1 82 ? -12.954 -2.982 -10.861 1.00 94.06 82 VAL A C 1
ATOM 667 O O . VAL A 1 82 ? -12.421 -3.867 -10.200 1.00 94.06 82 VAL A O 1
ATOM 670 N N . LEU A 1 83 ? -12.232 -2.106 -11.565 1.00 93.44 83 LEU A N 1
ATOM 671 C CA . LEU A 1 83 ? -10.772 -2.064 -11.501 1.00 93.44 83 LEU A CA 1
ATOM 672 C C . LEU A 1 83 ? -10.271 -1.643 -10.111 1.00 93.44 83 LEU A C 1
ATOM 674 O O . LEU A 1 83 ? -9.272 -2.189 -9.647 1.00 93.44 83 LEU A O 1
ATOM 678 N N . ALA A 1 84 ? -10.954 -0.703 -9.452 1.00 92.94 84 ALA A N 1
ATOM 679 C CA . ALA A 1 84 ? -10.650 -0.318 -8.077 1.00 92.94 84 ALA A CA 1
ATOM 680 C C . ALA A 1 84 ? -10.870 -1.492 -7.108 1.00 92.94 84 ALA A C 1
ATOM 682 O O . ALA A 1 84 ? -9.997 -1.756 -6.285 1.00 92.94 84 ALA A O 1
ATOM 683 N N . ASP A 1 85 ? -11.946 -2.263 -7.280 1.00 93.44 85 ASP A N 1
ATOM 684 C CA . ASP A 1 85 ? -12.217 -3.450 -6.459 1.00 93.44 85 ASP A CA 1
ATOM 685 C C . ASP A 1 85 ? -11.127 -4.523 -6.639 1.00 93.44 85 ASP A C 1
ATOM 687 O O . ASP A 1 85 ? -10.682 -5.140 -5.673 1.00 93.44 85 ASP A O 1
ATOM 691 N N . ILE A 1 86 ? -10.617 -4.706 -7.865 1.00 92.56 86 ILE A N 1
ATOM 692 C CA . ILE A 1 86 ? -9.462 -5.584 -8.119 1.00 92.56 86 ILE A CA 1
ATOM 693 C C . ILE A 1 86 ? -8.229 -5.094 -7.353 1.00 92.56 86 ILE A C 1
ATOM 695 O O . ILE A 1 86 ? -7.502 -5.905 -6.784 1.00 92.56 86 ILE A O 1
ATOM 699 N N . PHE A 1 87 ? -7.975 -3.784 -7.318 1.00 92.50 87 PHE A N 1
ATOM 700 C CA . PHE A 1 87 ? -6.851 -3.242 -6.556 1.00 92.50 87 PHE A CA 1
ATOM 701 C C . PHE A 1 87 ? -6.996 -3.436 -5.059 1.00 92.50 87 PHE A C 1
ATOM 703 O O . PHE A 1 87 ? -6.002 -3.739 -4.401 1.00 92.50 87 PHE A O 1
ATOM 710 N N . GLU A 1 88 ? -8.209 -3.281 -4.535 1.00 89.50 88 GLU A N 1
ATOM 711 C CA . GLU A 1 88 ? -8.503 -3.585 -3.142 1.00 89.50 88 GLU A CA 1
ATOM 712 C C . GLU A 1 88 ? -8.170 -5.046 -2.860 1.00 89.50 88 GLU A C 1
ATOM 714 O O . GLU A 1 88 ? -7.317 -5.282 -2.011 1.00 89.50 88 GLU A O 1
ATOM 719 N N . LEU A 1 89 ? -8.694 -5.993 -3.652 1.00 90.75 89 LEU A N 1
ATOM 720 C CA . LEU A 1 89 ? -8.388 -7.431 -3.555 1.00 90.75 89 LEU A CA 1
ATOM 721 C C . LEU A 1 89 ? -6.882 -7.727 -3.618 1.00 90.75 89 LEU A C 1
ATOM 723 O O . LEU A 1 89 ? -6.358 -8.502 -2.815 1.00 90.75 89 LEU A O 1
ATOM 727 N N . CYS A 1 90 ? -6.155 -7.083 -4.533 1.00 89.69 90 CYS A N 1
ATOM 728 C CA . CYS A 1 90 ? -4.700 -7.200 -4.609 1.00 89.69 90 CYS A CA 1
ATOM 729 C C . CYS A 1 90 ? -4.025 -6.708 -3.322 1.00 89.69 90 CYS A C 1
ATOM 731 O O . CYS A 1 90 ? -3.156 -7.394 -2.780 1.00 89.69 90 CYS A O 1
ATOM 733 N N . ALA A 1 91 ? -4.437 -5.556 -2.802 1.00 85.06 91 ALA A N 1
ATOM 734 C CA . ALA A 1 91 ? -3.914 -5.028 -1.553 1.00 85.06 91 ALA A CA 1
ATOM 735 C C . ALA A 1 91 ? -4.283 -5.922 -0.353 1.00 85.06 91 ALA A C 1
ATOM 737 O O . ALA A 1 91 ? -3.461 -6.072 0.551 1.00 85.06 91 ALA A O 1
ATOM 738 N N . GLU A 1 92 ? -5.447 -6.587 -0.364 1.00 82.19 92 GLU A N 1
ATOM 739 C CA . GLU A 1 92 ? -5.829 -7.578 0.656 1.00 82.19 92 GLU A CA 1
ATOM 740 C C . GLU A 1 92 ? -4.931 -8.808 0.649 1.00 82.19 92 GLU A C 1
ATOM 742 O O . GLU A 1 92 ? -4.551 -9.298 1.712 1.00 82.19 92 GLU A O 1
ATOM 747 N N . SER A 1 93 ? -4.529 -9.256 -0.540 1.00 83.56 93 SER A N 1
ATOM 748 C CA . SER A 1 93 ? -3.581 -10.361 -0.720 1.00 83.56 93 SER A CA 1
ATOM 749 C C . SER A 1 93 ? -2.129 -10.006 -0.360 1.00 83.56 93 SER A C 1
ATOM 751 O O . SER A 1 93 ? -1.237 -10.841 -0.491 1.00 83.56 93 SER A O 1
ATOM 753 N N . GLY A 1 94 ? -1.876 -8.772 0.092 1.00 79.06 94 GLY A N 1
ATOM 754 C CA . GLY A 1 94 ? -0.555 -8.278 0.484 1.00 79.06 94 GLY A CA 1
ATOM 755 C C . GLY A 1 94 ? 0.162 -7.460 -0.592 1.00 79.06 94 GLY A C 1
ATOM 756 O O . GLY A 1 94 ? 1.211 -6.879 -0.316 1.00 79.06 94 GLY A O 1
ATOM 757 N N . TRP A 1 95 ? -0.398 -7.329 -1.800 1.00 86.06 95 TRP A N 1
ATOM 758 C CA . TRP A 1 95 ? 0.175 -6.496 -2.861 1.00 86.06 95 TRP A CA 1
ATOM 759 C C . TRP A 1 95 ? -0.311 -5.043 -2.771 1.00 86.06 95 TRP A C 1
ATOM 761 O O . TRP A 1 95 ? -0.975 -4.509 -3.655 1.00 86.06 95 TRP A O 1
ATOM 771 N N . THR A 1 96 ? 0.041 -4.367 -1.683 1.00 83.88 96 THR A N 1
ATOM 772 C CA . THR A 1 96 ? -0.370 -2.981 -1.381 1.00 83.88 96 THR A CA 1
ATOM 773 C C . THR A 1 96 ? 0.200 -1.928 -2.345 1.00 83.88 96 THR A C 1
ATOM 775 O O . THR A 1 96 ? -0.314 -0.814 -2.433 1.00 83.88 96 THR A O 1
ATOM 778 N N . LEU A 1 97 ? 1.227 -2.282 -3.125 1.00 87.25 97 LEU A N 1
ATOM 779 C CA . LEU A 1 97 ? 1.766 -1.467 -4.221 1.00 87.25 97 LEU A CA 1
ATOM 780 C C . LEU A 1 97 ? 0.928 -1.532 -5.510 1.00 87.25 97 LEU A C 1
ATOM 782 O O . LEU A 1 97 ? 1.217 -0.784 -6.447 1.00 87.25 97 LEU A O 1
ATOM 786 N N . ALA A 1 98 ? -0.090 -2.399 -5.575 1.00 89.62 98 ALA A N 1
ATOM 787 C CA . ALA A 1 98 ? -0.943 -2.589 -6.747 1.00 89.62 98 ALA A CA 1
ATOM 788 C C . ALA A 1 98 ? -1.428 -1.277 -7.392 1.00 89.62 98 ALA A C 1
ATOM 790 O O . ALA A 1 98 ? -1.176 -1.114 -8.589 1.00 89.62 98 ALA A O 1
ATOM 791 N N . PRO A 1 99 ? -2.034 -0.306 -6.671 1.00 90.44 99 PRO A N 1
ATOM 792 C CA . PRO A 1 99 ? -2.460 0.952 -7.287 1.00 90.44 99 PRO A CA 1
ATOM 793 C C . PRO A 1 99 ? -1.326 1.721 -7.952 1.00 90.44 99 PRO A C 1
ATOM 795 O O . PRO A 1 99 ? -1.497 2.244 -9.053 1.00 90.44 99 PRO A O 1
ATOM 798 N N . LEU A 1 100 ? -0.158 1.778 -7.307 1.00 90.62 100 LEU A N 1
ATOM 799 C CA . LEU A 1 100 ? 0.990 2.500 -7.833 1.00 90.62 100 LEU A CA 1
ATOM 800 C C . LEU A 1 100 ? 1.477 1.837 -9.123 1.00 90.62 100 LEU A C 1
ATOM 802 O O . LEU A 1 100 ? 1.518 2.486 -10.167 1.00 90.62 100 LEU A O 1
ATOM 806 N N . VAL A 1 101 ? 1.768 0.536 -9.074 1.00 91.12 101 VAL A N 1
ATOM 807 C CA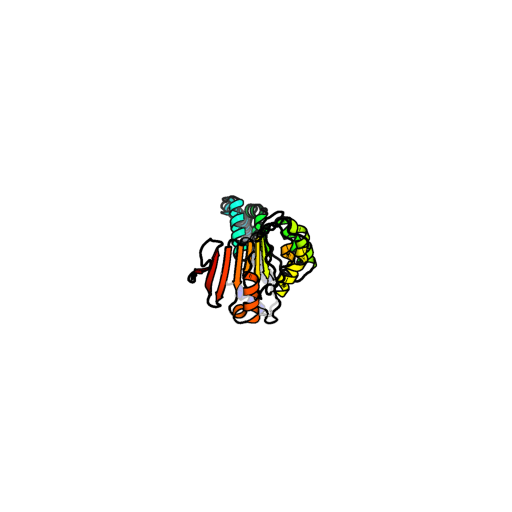 . VAL A 1 101 ? 2.312 -0.220 -10.212 1.00 91.12 101 VAL A CA 1
ATOM 808 C C . VAL A 1 101 ? 1.320 -0.256 -11.373 1.00 91.12 101 VAL A C 1
ATOM 810 O O . VAL A 1 101 ? 1.680 0.028 -12.516 1.00 91.12 101 VAL A O 1
ATOM 813 N N . ALA A 1 102 ? 0.051 -0.548 -11.097 1.00 89.12 102 ALA A N 1
ATOM 814 C CA . ALA A 1 102 ? -0.957 -0.684 -12.136 1.00 89.12 102 ALA A CA 1
ATOM 815 C C . ALA A 1 102 ? -1.337 0.655 -12.785 1.00 89.12 102 ALA A C 1
ATOM 817 O O . ALA A 1 102 ? -1.675 0.683 -13.971 1.00 89.12 102 ALA A O 1
ATOM 818 N N . SER A 1 103 ? -1.210 1.784 -12.077 1.00 90.75 103 SER A N 1
ATOM 819 C CA . SER A 1 103 ? -1.462 3.117 -12.651 1.00 90.75 103 SER A CA 1
ATOM 820 C C . SER A 1 103 ? -0.542 3.475 -13.835 1.00 90.75 103 SER A C 1
ATOM 822 O O . SER A 1 103 ? -0.872 4.350 -14.649 1.00 90.75 103 SER A O 1
ATOM 824 N N . HIS A 1 104 ? 0.590 2.773 -13.980 1.00 90.00 104 HIS A N 1
ATOM 825 C CA . HIS A 1 104 ? 1.508 2.911 -15.111 1.00 90.00 104 HIS A CA 1
ATOM 826 C C . HIS A 1 104 ? 1.099 2.092 -16.347 1.00 90.00 104 HIS A C 1
ATOM 828 O O . HIS A 1 104 ? 1.624 2.342 -17.431 1.00 90.00 104 HIS A O 1
ATOM 834 N N . VAL A 1 105 ? 0.148 1.157 -16.230 1.00 88.62 105 VAL A N 1
ATOM 835 C CA . VAL A 1 105 ? -0.237 0.245 -17.323 1.00 88.62 105 VAL A CA 1
ATOM 836 C C . VAL A 1 105 ? -1.010 0.975 -18.422 1.00 88.62 105 VAL A C 1
ATOM 838 O O . VAL A 1 105 ? -0.646 0.912 -19.596 1.00 88.62 105 VAL A O 1
ATOM 841 N N . CYS A 1 106 ? -2.107 1.652 -18.072 1.00 87.06 106 CYS A N 1
ATOM 842 C CA . CYS A 1 106 ? -2.886 2.446 -19.023 1.00 87.06 106 CYS A CA 1
ATOM 843 C C . CYS A 1 106 ? -3.746 3.506 -18.317 1.00 87.06 106 CYS A C 1
ATOM 845 O O . CYS A 1 106 ? -3.868 3.518 -17.094 1.00 87.06 106 CYS A O 1
ATOM 847 N N . LEU A 1 107 ? -4.381 4.386 -19.100 1.00 88.25 107 LEU A N 1
ATOM 848 C CA . LEU A 1 107 ? -5.248 5.448 -18.577 1.00 88.25 107 LEU A CA 1
ATOM 849 C C . LEU A 1 107 ? -6.407 4.915 -17.714 1.00 88.25 107 LEU A C 1
ATOM 851 O O . LEU A 1 107 ? -6.748 5.547 -16.723 1.00 88.25 107 LEU A O 1
ATOM 855 N N . ALA A 1 108 ? -7.004 3.772 -18.067 1.00 90.75 108 ALA A N 1
ATOM 856 C CA . ALA A 1 108 ? -8.127 3.209 -17.313 1.00 90.75 108 ALA A CA 1
ATOM 857 C C . ALA A 1 108 ? -7.697 2.723 -15.918 1.00 90.75 108 ALA A C 1
ATOM 859 O O . ALA A 1 108 ? -8.322 3.091 -14.929 1.00 90.75 108 ALA A O 1
ATOM 860 N N . TRP A 1 109 ? -6.577 1.996 -15.828 1.00 93.06 109 TRP A N 1
ATOM 861 C CA . TRP A 1 109 ? -5.988 1.603 -14.543 1.00 93.06 109 TRP A CA 1
ATOM 862 C C . TRP A 1 109 ? -5.581 2.815 -13.702 1.00 93.06 109 TRP A C 1
ATOM 864 O O . TRP A 1 109 ? -5.770 2.814 -12.491 1.00 93.06 109 TRP A O 1
ATOM 874 N N . ARG A 1 110 ? -5.069 3.876 -14.338 1.00 93.69 110 ARG A N 1
ATOM 875 C CA . ARG A 1 110 ? -4.739 5.123 -13.639 1.00 93.69 110 ARG A CA 1
ATOM 876 C C . ARG A 1 110 ? -5.968 5.793 -13.036 1.00 93.69 110 ARG A C 1
ATOM 878 O O . ARG A 1 110 ? -5.912 6.164 -11.875 1.00 93.69 110 ARG A O 1
ATOM 885 N N . LYS A 1 111 ? -7.067 5.892 -13.792 1.00 92.75 111 LYS A N 1
ATOM 886 C CA . LYS A 1 111 ? -8.346 6.417 -13.287 1.00 92.75 111 LYS A CA 1
ATOM 887 C C . LYS A 1 111 ? -8.895 5.569 -12.141 1.00 92.75 111 LYS A C 1
ATOM 889 O O . LYS A 1 111 ? -9.343 6.108 -11.142 1.00 92.75 111 LYS A O 1
ATOM 894 N N . ALA A 1 112 ? -8.821 4.244 -12.248 1.00 94.25 112 ALA A N 1
ATOM 895 C CA . ALA A 1 112 ? -9.209 3.355 -11.153 1.00 94.25 112 ALA A CA 1
ATOM 896 C C . ALA A 1 112 ? -8.337 3.567 -9.901 1.00 94.25 112 ALA A C 1
ATOM 898 O O . ALA A 1 112 ? -8.835 3.568 -8.781 1.00 94.25 112 ALA A O 1
ATOM 899 N N . ALA A 1 113 ? -7.045 3.844 -10.088 1.00 93.94 113 ALA A N 1
ATOM 900 C CA . ALA A 1 113 ? -6.125 4.177 -9.006 1.00 93.94 113 ALA A CA 1
ATOM 901 C C . ALA A 1 113 ? -6.338 5.597 -8.449 1.00 93.94 113 ALA A C 1
ATOM 903 O O . ALA A 1 113 ? -5.601 6.003 -7.562 1.00 93.94 113 ALA A O 1
ATOM 904 N N . GLU A 1 114 ? -7.301 6.386 -8.926 1.00 92.75 114 GLU A N 1
ATOM 905 C CA . GLU A 1 114 ? -7.678 7.659 -8.291 1.00 92.75 114 GLU A CA 1
ATOM 906 C C . GLU A 1 114 ? -8.733 7.465 -7.192 1.00 92.75 114 GLU A C 1
ATOM 908 O O . GLU A 1 114 ? -8.943 8.372 -6.388 1.00 92.75 114 GLU A O 1
ATOM 913 N N . TYR A 1 115 ? -9.367 6.288 -7.106 1.00 92.56 115 TYR A N 1
ATOM 914 C CA . TYR A 1 115 ? -10.373 6.002 -6.084 1.00 92.56 115 TYR A CA 1
ATOM 915 C C . TYR A 1 115 ? -9.718 5.952 -4.693 1.00 92.56 115 TYR A C 1
ATOM 917 O O . TYR A 1 115 ? -8.836 5.116 -4.472 1.00 92.56 115 TYR A O 1
ATOM 925 N N . PRO A 1 116 ? -10.162 6.772 -3.717 1.00 90.12 116 PRO A N 1
ATOM 926 C CA . PRO A 1 116 ? -9.487 6.869 -2.420 1.00 90.12 116 PRO A CA 1
ATOM 927 C C . PRO A 1 116 ? -9.417 5.550 -1.644 1.00 90.12 116 PRO A C 1
ATOM 929 O O . PRO A 1 116 ? -8.415 5.258 -0.996 1.00 90.12 116 PRO A O 1
ATOM 932 N N . ARG A 1 117 ? -10.454 4.710 -1.762 1.00 88.62 117 ARG A N 1
ATOM 933 C CA . ARG A 1 117 ? -10.531 3.396 -1.102 1.00 88.62 117 ARG A CA 1
ATOM 934 C C . ARG A 1 117 ? -9.407 2.438 -1.502 1.00 88.62 117 ARG A C 1
ATOM 936 O O . ARG A 1 117 ? -8.988 1.627 -0.686 1.00 88.62 117 ARG A O 1
ATOM 943 N N . VAL A 1 118 ? -8.841 2.599 -2.695 1.00 91.19 118 VAL A N 1
ATOM 944 C CA . VAL A 1 118 ? -7.719 1.780 -3.164 1.00 91.19 118 VAL A CA 1
ATOM 945 C C . VAL A 1 118 ? -6.435 2.064 -2.370 1.00 91.19 118 VAL A C 1
ATOM 947 O O . VAL A 1 118 ? -5.582 1.194 -2.216 1.00 91.19 118 VAL A O 1
ATOM 950 N N . TRP A 1 119 ? -6.305 3.271 -1.821 1.00 90.62 119 TRP A N 1
ATOM 951 C CA . TRP A 1 119 ? -5.148 3.704 -1.030 1.00 90.62 119 TRP A CA 1
ATOM 952 C C . TRP A 1 119 ? -5.372 3.570 0.477 1.00 90.62 119 TRP A C 1
ATOM 954 O O . TRP A 1 119 ? -4.518 3.979 1.259 1.00 90.62 119 TRP A O 1
ATOM 964 N N . SER A 1 120 ? -6.515 3.007 0.886 1.00 85.00 120 SER A N 1
ATOM 965 C CA . SER A 1 120 ? -6.877 2.782 2.290 1.00 85.00 120 SER A CA 1
ATOM 966 C C . SER A 1 120 ? -5.850 1.919 3.027 1.00 85.00 120 SER A C 1
ATOM 968 O O . SER A 1 120 ? -5.571 2.137 4.199 1.00 85.00 120 SER A O 1
ATOM 970 N N . ARG A 1 121 ? -5.224 0.964 2.337 1.00 85.56 121 ARG A N 1
ATOM 971 C CA . ARG A 1 121 ? -4.144 0.144 2.890 1.00 85.56 121 ARG A CA 1
ATOM 972 C C . ARG A 1 121 ? -2.819 0.868 2.673 1.00 85.56 121 ARG A C 1
ATOM 974 O O . ARG A 1 121 ? -2.316 0.950 1.550 1.00 85.56 121 ARG A O 1
ATOM 981 N N . ILE A 1 122 ? -2.274 1.433 3.745 1.00 79.88 122 ILE A N 1
ATOM 982 C CA . ILE A 1 122 ? -1.035 2.200 3.690 1.00 79.88 122 ILE A CA 1
ATOM 983 C C . ILE A 1 122 ? 0.128 1.234 3.532 1.00 79.88 122 ILE A C 1
ATOM 985 O O . ILE A 1 122 ? 0.340 0.346 4.346 1.00 79.88 122 ILE A O 1
ATOM 989 N N . TYR A 1 123 ? 0.912 1.433 2.480 1.00 76.44 123 TYR A N 1
ATOM 990 C CA . TYR A 1 123 ? 2.189 0.761 2.331 1.00 76.44 123 TYR A CA 1
ATOM 991 C C . TYR A 1 123 ? 3.302 1.715 2.720 1.00 76.44 123 TYR A C 1
ATOM 993 O O . TYR A 1 123 ? 3.426 2.804 2.158 1.00 76.44 123 TYR A O 1
ATOM 1001 N N . ILE A 1 124 ? 4.138 1.286 3.654 1.00 73.12 124 ILE A N 1
ATOM 1002 C CA . ILE A 1 124 ? 5.353 2.003 4.010 1.00 73.12 124 ILE A CA 1
ATOM 1003 C C . ILE A 1 124 ? 6.463 0.971 3.970 1.00 73.12 124 ILE A C 1
ATOM 1005 O O . ILE A 1 124 ? 6.361 -0.120 4.525 1.00 73.12 124 ILE A O 1
ATOM 1009 N N . ASP A 1 125 ? 7.507 1.329 3.246 1.00 71.19 125 ASP A N 1
ATOM 1010 C CA . ASP A 1 125 ? 8.682 0.506 3.055 1.00 71.19 125 ASP A CA 1
ATOM 1011 C C . ASP A 1 125 ? 9.908 1.363 3.329 1.00 71.19 125 ASP A C 1
ATOM 1013 O O . ASP A 1 125 ? 10.116 2.384 2.658 1.00 71.19 125 ASP A O 1
ATOM 1017 N N . TYR A 1 126 ? 10.681 0.923 4.321 1.00 69.75 126 TYR A N 1
ATOM 1018 C CA . TYR A 1 126 ? 11.930 1.535 4.761 1.00 69.75 126 TYR A CA 1
ATOM 1019 C C . TYR A 1 126 ? 13.156 1.107 3.961 1.00 69.75 126 TYR A C 1
ATOM 1021 O O . TYR A 1 126 ? 14.217 1.696 4.143 1.00 69.75 126 TYR A O 1
ATOM 1029 N N . GLY A 1 127 ? 13.049 0.098 3.095 1.00 66.56 127 GLY A N 1
ATOM 1030 C CA . GLY A 1 127 ? 14.199 -0.411 2.356 1.00 66.56 127 GLY A CA 1
ATOM 1031 C C . GLY A 1 127 ? 14.726 0.579 1.317 1.00 66.56 127 GLY A C 1
ATOM 1032 O O . GLY A 1 127 ? 15.933 0.655 1.099 1.00 66.56 127 GLY A O 1
ATOM 1033 N N . ILE A 1 128 ? 13.838 1.336 0.656 1.00 67.75 128 ILE A N 1
ATOM 1034 C CA . ILE A 1 128 ? 14.210 2.192 -0.482 1.00 67.75 128 ILE A CA 1
ATOM 1035 C C . ILE A 1 128 ? 13.480 3.542 -0.436 1.00 67.75 128 ILE A C 1
ATOM 1037 O O . ILE A 1 128 ? 12.258 3.600 -0.562 1.00 67.75 128 ILE A O 1
ATOM 1041 N N . GLY A 1 129 ? 14.225 4.650 -0.383 1.00 77.56 129 GLY A N 1
ATOM 1042 C CA . GLY A 1 129 ? 13.691 6.014 -0.513 1.00 77.56 129 GLY A CA 1
ATOM 1043 C C . GLY A 1 129 ? 13.217 6.644 0.802 1.00 77.56 129 GLY A C 1
ATOM 1044 O O . GLY A 1 129 ? 13.549 6.176 1.883 1.00 77.56 129 GLY A O 1
ATOM 1045 N N . ASN A 1 130 ? 12.465 7.748 0.710 1.00 85.12 130 ASN A N 1
ATOM 1046 C CA . ASN A 1 130 ? 11.991 8.494 1.879 1.00 85.12 130 ASN A CA 1
ATOM 1047 C C . ASN A 1 130 ? 10.620 7.948 2.354 1.00 85.12 130 ASN A C 1
ATOM 1049 O O . ASN A 1 130 ? 9.619 8.160 1.656 1.00 85.12 130 ASN A O 1
ATOM 1053 N N . PRO A 1 131 ? 10.543 7.268 3.516 1.00 82.38 131 PRO A N 1
ATOM 1054 C CA . PRO A 1 131 ? 9.308 6.660 4.014 1.00 82.38 131 PRO A CA 1
ATOM 1055 C C . PRO A 1 131 ? 8.234 7.705 4.326 1.00 82.38 131 PRO A C 1
ATOM 1057 O O . PRO A 1 131 ? 7.079 7.500 3.973 1.00 82.38 131 PRO A O 1
ATOM 1060 N N . LEU A 1 132 ? 8.603 8.863 4.885 1.00 85.12 132 LEU A N 1
ATOM 1061 C CA . LEU A 1 132 ? 7.673 9.955 5.173 1.00 85.12 132 LEU A CA 1
ATOM 1062 C C . LEU A 1 132 ? 7.018 10.493 3.896 1.00 85.12 132 LEU A C 1
ATOM 1064 O O . LEU A 1 132 ? 5.812 10.735 3.868 1.00 85.12 132 LEU A O 1
ATOM 1068 N N . ALA A 1 133 ? 7.796 10.660 2.825 1.00 86.75 133 ALA A N 1
ATOM 1069 C CA . ALA A 1 133 ? 7.271 11.113 1.539 1.00 86.75 133 ALA A CA 1
ATOM 1070 C C . ALA A 1 133 ? 6.271 10.106 0.949 1.00 86.75 133 ALA A C 1
ATOM 1072 O O . ALA A 1 133 ? 5.219 10.511 0.449 1.00 86.75 133 ALA A O 1
ATOM 1073 N N . LYS A 1 134 ? 6.558 8.799 1.056 1.00 84.75 134 LYS A N 1
ATOM 1074 C CA . LYS A 1 134 ? 5.611 7.740 0.675 1.00 84.75 134 LYS A CA 1
ATOM 1075 C C . LYS A 1 134 ? 4.355 7.802 1.547 1.00 84.75 134 LYS A C 1
ATOM 1077 O O . LYS A 1 134 ? 3.263 7.894 1.004 1.00 84.75 134 LYS A O 1
ATOM 1082 N N . THR A 1 135 ? 4.479 7.865 2.870 1.00 85.75 135 THR A N 1
ATOM 1083 C CA . THR A 1 135 ? 3.320 7.963 3.772 1.00 85.75 135 THR A CA 1
ATOM 1084 C C . THR A 1 135 ? 2.435 9.157 3.424 1.00 85.75 135 THR A C 1
ATOM 1086 O O . THR A 1 135 ? 1.228 9.000 3.265 1.00 85.75 135 THR A O 1
ATOM 1089 N N . LYS A 1 136 ? 3.024 10.340 3.214 1.00 87.38 136 LYS A N 1
ATOM 1090 C CA . LYS A 1 136 ? 2.287 11.545 2.803 1.00 87.38 136 LYS A CA 1
ATOM 1091 C C . LYS A 1 136 ? 1.590 11.367 1.456 1.00 87.38 136 LYS A C 1
ATOM 1093 O O . LYS A 1 136 ? 0.442 11.781 1.310 1.00 87.38 136 LYS A O 1
ATOM 1098 N N . LEU A 1 137 ? 2.245 10.724 0.486 1.00 88.38 137 LEU A N 1
ATOM 1099 C CA . LEU A 1 137 ? 1.623 10.394 -0.795 1.00 88.38 137 LEU A CA 1
ATOM 1100 C C . LEU A 1 137 ? 0.405 9.486 -0.592 1.00 88.38 137 LEU A C 1
ATOM 1102 O O . LEU A 1 137 ? -0.674 9.828 -1.071 1.00 88.38 137 LEU A O 1
ATOM 1106 N N . TRP A 1 138 ? 0.543 8.381 0.143 1.00 88.81 138 TRP A N 1
ATOM 1107 C CA . TRP A 1 138 ? -0.568 7.462 0.408 1.00 88.81 138 TRP A CA 1
ATOM 1108 C C . TRP A 1 138 ? -1.716 8.157 1.134 1.00 88.81 138 TRP A C 1
ATOM 1110 O O . TRP A 1 138 ? -2.852 8.063 0.682 1.00 88.81 138 TRP A O 1
ATOM 1120 N N . LEU A 1 139 ? -1.427 8.927 2.185 1.00 87.25 139 LEU A N 1
ATOM 1121 C CA . LEU A 1 139 ? -2.434 9.698 2.917 1.00 87.25 139 LEU A CA 1
ATOM 1122 C C . LEU A 1 139 ? -3.165 10.697 2.010 1.00 87.25 139 LEU A C 1
ATOM 1124 O O . LEU A 1 139 ? -4.391 10.784 2.052 1.00 87.25 139 LEU A O 1
ATOM 1128 N N . SER A 1 140 ? -2.440 11.396 1.129 1.00 89.38 140 SER A N 1
ATOM 1129 C CA . SER A 1 140 ? -3.051 12.342 0.186 1.00 89.38 140 SER A CA 1
ATOM 1130 C C . SER A 1 140 ? -4.009 11.670 -0.804 1.00 89.38 140 SER A C 1
ATOM 1132 O O . SER A 1 140 ? -4.986 12.283 -1.232 1.00 89.38 140 SER A O 1
ATOM 1134 N N . ARG A 1 141 ? -3.751 10.404 -1.161 1.00 90.00 141 ARG A N 1
ATOM 1135 C CA . ARG A 1 141 ? -4.592 9.622 -2.077 1.00 90.00 141 ARG A CA 1
ATOM 1136 C C . ARG A 1 141 ? -5.739 8.915 -1.363 1.00 90.00 141 ARG A C 1
ATOM 1138 O O . ARG A 1 141 ? -6.833 8.864 -1.913 1.00 90.00 141 ARG A O 1
ATOM 1145 N N . ALA A 1 142 ? -5.513 8.429 -0.145 1.00 87.94 142 ALA A N 1
ATOM 1146 C CA . ALA A 1 142 ? -6.532 7.803 0.693 1.00 87.94 142 ALA A CA 1
ATOM 1147 C C . ALA A 1 142 ? -7.610 8.800 1.140 1.00 87.94 142 ALA A C 1
ATOM 1149 O O . ALA A 1 142 ? -8.751 8.401 1.375 1.00 87.94 142 ALA A O 1
ATOM 1150 N N . GLN A 1 143 ? -7.275 10.095 1.216 1.00 83.00 143 GLN A N 1
ATOM 1151 C CA . GL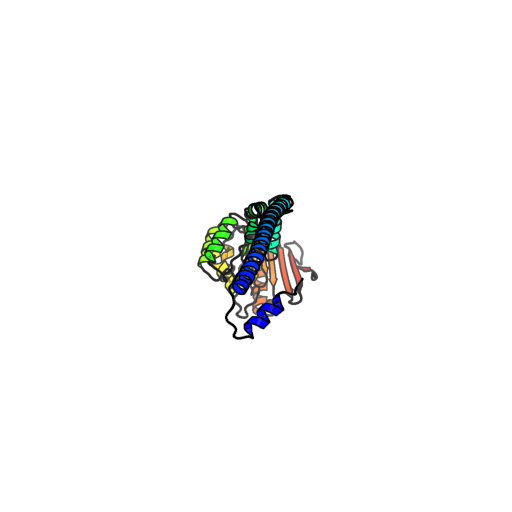N A 1 143 ? -8.191 11.176 1.591 1.00 83.00 143 GLN A CA 1
ATOM 1152 C C . GLN A 1 143 ? -8.966 10.832 2.878 1.00 83.00 143 GLN A C 1
ATOM 1154 O O . GLN A 1 143 ? -8.357 10.564 3.909 1.00 83.00 143 GLN A O 1
ATOM 1159 N N . GLN A 1 144 ? -10.303 10.819 2.815 1.00 75.38 144 GLN A N 1
ATOM 1160 C CA . GLN A 1 144 ? -11.208 10.502 3.924 1.00 75.38 144 GLN A CA 1
ATOM 1161 C C . GLN A 1 144 ? -11.617 9.022 3.957 1.00 75.38 144 GLN A C 1
ATOM 1163 O O . GLN A 1 144 ? -12.700 8.690 4.454 1.00 75.38 144 GLN A O 1
ATOM 1168 N N . SER A 1 145 ? -10.804 8.128 3.385 1.00 78.44 145 SER A N 1
ATOM 1169 C CA . SER A 1 145 ? -11.081 6.694 3.424 1.00 78.44 145 SER A CA 1
ATOM 1170 C C . SER A 1 145 ? -11.333 6.252 4.872 1.00 78.44 145 SER A C 1
ATOM 1172 O O . SER A 1 145 ? -10.539 6.558 5.764 1.00 78.44 145 SER A O 1
ATOM 1174 N N . PRO A 1 146 ? -12.442 5.540 5.139 1.00 68.19 146 PRO A N 1
ATOM 1175 C CA . PRO A 1 146 ? -12.805 5.149 6.493 1.00 68.19 146 PRO A CA 1
ATOM 1176 C C . PRO A 1 146 ? -11.930 4.021 7.042 1.00 68.19 146 PRO A C 1
ATOM 1178 O O . PRO A 1 146 ? -11.982 3.785 8.248 1.00 68.19 146 PRO A O 1
ATOM 1181 N N . LEU A 1 147 ? -11.198 3.322 6.170 1.00 68.38 147 LEU A N 1
ATOM 1182 C CA . LEU A 1 147 ? -10.392 2.151 6.483 1.00 68.38 147 LEU A CA 1
ATOM 1183 C C . LEU A 1 147 ? -8.906 2.478 6.350 1.00 68.38 147 LEU A C 1
ATOM 1185 O O . LEU A 1 147 ? -8.512 3.139 5.384 1.00 68.38 147 LEU A O 1
ATOM 1189 N N . LEU A 1 148 ? -8.121 1.987 7.308 1.00 75.94 148 LEU A N 1
ATOM 1190 C CA . LEU A 1 148 ? -6.671 2.033 7.275 1.00 75.94 148 LEU A CA 1
ATOM 1191 C C . LEU A 1 148 ? -6.048 0.693 7.662 1.00 75.94 148 LEU A C 1
ATOM 1193 O O . LEU A 1 148 ? -6.357 0.200 8.736 1.00 75.94 148 LEU A O 1
ATOM 1197 N N . ASP A 1 149 ? -5.154 0.144 6.840 1.00 75.44 149 ASP A N 1
ATOM 1198 C CA . ASP A 1 149 ? -4.312 -1.019 7.188 1.00 75.44 149 ASP A CA 1
ATOM 1199 C C . ASP A 1 149 ? -2.847 -0.565 7.208 1.00 75.44 149 ASP A C 1
ATOM 1201 O O . ASP A 1 149 ? -2.358 -0.069 6.189 1.00 75.44 149 ASP A O 1
ATOM 1205 N N . VAL A 1 150 ? -2.172 -0.672 8.356 1.00 73.06 150 VAL A N 1
ATOM 1206 C CA . VAL A 1 150 ? -0.778 -0.234 8.541 1.00 73.06 150 VAL A CA 1
ATOM 1207 C C . VAL A 1 150 ? 0.105 -1.459 8.827 1.00 73.06 150 VAL A C 1
ATOM 1209 O O . VAL A 1 150 ? -0.031 -2.057 9.898 1.00 73.06 150 VAL A O 1
ATOM 1212 N N . PRO A 1 151 ? 0.993 -1.865 7.897 1.00 67.00 151 PRO A N 1
ATOM 1213 C CA . PRO A 1 151 ? 1.886 -3.005 8.071 1.00 67.00 151 PRO A CA 1
ATOM 1214 C C . PRO A 1 151 ? 3.055 -2.669 9.002 1.00 67.00 151 PRO A C 1
ATOM 1216 O O . PRO A 1 151 ? 3.392 -1.515 9.208 1.00 67.00 151 PRO A O 1
ATOM 1219 N N . SER A 1 152 ? 3.708 -3.683 9.560 1.00 60.84 152 SER A N 1
ATOM 1220 C CA . SER A 1 152 ? 4.645 -3.495 10.675 1.00 60.84 152 SER A CA 1
ATOM 1221 C C . SER A 1 152 ? 5.990 -2.887 10.304 1.00 60.84 152 SER A C 1
ATOM 1223 O O . SER A 1 152 ? 6.626 -2.231 11.124 1.00 60.84 152 SER A O 1
ATOM 1225 N N . ASN A 1 153 ? 6.451 -3.116 9.078 1.00 60.91 153 ASN A N 1
ATOM 1226 C CA . ASN A 1 153 ? 7.717 -2.604 8.560 1.00 60.91 153 ASN A CA 1
ATOM 1227 C C . ASN A 1 153 ? 7.629 -1.108 8.217 1.00 60.91 153 ASN A C 1
ATOM 1229 O O . ASN A 1 153 ? 8.338 -0.655 7.330 1.00 60.91 153 ASN A O 1
ATOM 1233 N N . ALA A 1 154 ? 6.729 -0.371 8.868 1.00 55.50 154 ALA A N 1
ATOM 1234 C CA . ALA A 1 154 ? 6.311 0.979 8.532 1.00 55.50 154 ALA A CA 1
ATOM 1235 C C . ALA A 1 154 ? 6.461 1.993 9.674 1.00 55.50 154 ALA A C 1
ATOM 1237 O O . ALA A 1 154 ? 6.121 3.159 9.473 1.00 55.50 154 ALA A O 1
ATOM 1238 N N . LEU A 1 155 ? 6.863 1.553 10.881 1.00 60.50 155 LEU A N 1
ATOM 1239 C CA . LEU A 1 155 ? 6.598 2.296 12.123 1.00 60.50 155 LEU A CA 1
ATOM 1240 C C . LEU A 1 155 ? 7.829 2.555 13.008 1.00 60.50 155 LEU A C 1
ATOM 1242 O O . LEU A 1 155 ? 7.684 2.918 14.168 1.00 60.50 155 LEU A O 1
ATOM 1246 N N . SER A 1 156 ? 9.045 2.464 12.467 1.00 62.62 156 SER A N 1
ATOM 1247 C CA . SER A 1 156 ? 10.287 2.780 13.190 1.00 62.62 156 SER A CA 1
ATOM 1248 C C . SER A 1 156 ? 10.682 4.269 13.161 1.00 62.62 156 SER A C 1
ATOM 1250 O O . SER A 1 156 ? 11.847 4.586 13.391 1.00 62.62 156 SER A O 1
ATOM 1252 N N . MET A 1 157 ? 9.770 5.198 12.837 1.00 67.25 157 MET A N 1
ATOM 1253 C CA . MET A 1 157 ? 10.097 6.627 12.708 1.00 67.25 157 MET A CA 1
ATOM 1254 C C . MET A 1 157 ? 8.976 7.527 13.242 1.00 67.25 157 MET A C 1
ATOM 1256 O O . MET A 1 157 ? 7.864 7.520 12.711 1.00 67.25 157 MET A O 1
ATOM 1260 N N . GLU A 1 158 ? 9.288 8.343 14.254 1.00 77.62 158 GLU A N 1
ATOM 1261 C CA . GLU A 1 158 ? 8.349 9.289 14.881 1.00 77.62 158 GLU A CA 1
ATOM 1262 C C . GLU A 1 158 ? 7.705 10.243 13.867 1.00 77.62 158 GLU A C 1
ATOM 1264 O O . GLU A 1 158 ? 6.525 10.559 13.977 1.00 77.62 158 GLU A O 1
ATOM 1269 N N . GLU A 1 159 ? 8.434 10.647 12.825 1.00 81.12 159 GLU A N 1
ATOM 1270 C CA . GLU A 1 159 ? 7.913 11.529 11.773 1.00 81.12 159 GLU A CA 1
ATOM 1271 C C . GLU A 1 159 ? 6.746 10.906 10.993 1.00 81.12 159 GLU A C 1
ATOM 1273 O O . GLU A 1 159 ? 5.790 11.594 10.631 1.00 81.12 159 GLU A O 1
ATOM 1278 N N . VAL A 1 160 ? 6.805 9.595 10.737 1.00 82.19 160 VAL A N 1
ATOM 1279 C CA . VAL A 1 160 ? 5.747 8.857 10.035 1.00 82.19 160 VAL A CA 1
ATOM 1280 C C . VAL A 1 160 ? 4.515 8.740 10.925 1.00 82.19 160 VAL A C 1
ATOM 1282 O O . VAL A 1 160 ? 3.406 9.003 10.465 1.00 82.19 160 VAL A O 1
ATOM 1285 N N . LEU A 1 161 ? 4.709 8.406 12.204 1.00 80.31 161 LEU A N 1
ATOM 1286 C CA . LEU A 1 161 ? 3.633 8.372 13.197 1.00 80.31 161 LEU A CA 1
ATOM 1287 C C . LEU A 1 161 ? 2.991 9.750 13.381 1.00 80.31 161 LEU A C 1
ATOM 1289 O O . LEU A 1 161 ? 1.768 9.848 13.442 1.00 80.31 161 LEU A O 1
ATOM 1293 N N . SER A 1 162 ? 3.796 10.813 13.385 1.00 84.56 162 SER A N 1
ATOM 1294 C CA . SER A 1 162 ? 3.320 12.194 13.442 1.00 84.56 162 SER A CA 1
ATOM 1295 C C . SER A 1 162 ? 2.428 12.520 12.239 1.00 84.56 162 SER A C 1
ATOM 1297 O O . SER A 1 162 ? 1.279 12.925 12.418 1.00 84.56 162 SER A O 1
ATOM 1299 N N . ALA A 1 163 ? 2.880 12.208 11.018 1.00 84.75 163 ALA A N 1
ATOM 1300 C CA . ALA A 1 163 ? 2.091 12.412 9.799 1.00 84.75 163 ALA A CA 1
ATOM 1301 C C . ALA A 1 163 ? 0.789 11.592 9.771 1.00 84.75 163 ALA A C 1
ATOM 1303 O O . ALA A 1 163 ? -0.231 12.057 9.264 1.00 84.75 163 ALA A O 1
ATOM 1304 N N . LEU A 1 164 ? 0.807 10.370 10.312 1.00 83.25 164 LEU A N 1
ATOM 1305 C CA . LEU A 1 164 ? -0.397 9.556 10.479 1.00 83.25 164 LEU A CA 1
ATOM 1306 C C . LEU A 1 164 ? -1.354 10.196 11.498 1.00 83.25 164 LEU A C 1
ATOM 1308 O O . LEU A 1 164 ? -2.561 10.237 11.253 1.00 83.25 164 LEU A O 1
ATOM 1312 N N . SER A 1 165 ? -0.822 10.745 12.595 1.00 81.19 165 SER A N 1
ATOM 1313 C CA . SER A 1 165 ? -1.620 11.306 13.688 1.00 81.19 165 SER A CA 1
ATOM 1314 C C . SER A 1 165 ? -2.439 12.534 13.297 1.00 81.19 165 SER A C 1
ATOM 1316 O O . SER A 1 165 ? -3.576 12.678 13.747 1.00 81.19 165 SER A O 1
ATOM 1318 N N . GLU A 1 166 ? -1.941 13.341 12.356 1.00 83.06 166 GLU A N 1
ATOM 1319 C CA . GLU A 1 166 ? -2.683 14.458 11.750 1.00 83.06 166 GLU A CA 1
ATOM 1320 C C . GLU A 1 166 ? -4.030 14.025 11.142 1.00 83.06 166 GLU A C 1
ATOM 1322 O O . GLU A 1 166 ? -4.966 14.819 11.052 1.00 83.06 166 GLU A O 1
ATOM 1327 N N . GLN A 1 167 ? -4.150 12.757 10.740 1.00 81.31 167 GLN A N 1
ATOM 1328 C CA . GLN A 1 167 ? -5.322 12.211 10.059 1.00 81.31 167 GLN A CA 1
ATOM 1329 C C . GLN A 1 167 ? -6.161 11.276 10.945 1.00 81.31 167 GLN A C 1
ATOM 1331 O O . GLN A 1 167 ? -7.189 10.774 10.496 1.00 81.31 167 GLN A O 1
ATOM 1336 N N . PHE A 1 168 ? -5.796 11.055 12.212 1.00 80.56 168 PHE A N 1
ATOM 1337 C CA . PHE A 1 168 ? -6.509 10.121 13.098 1.00 80.56 168 PHE A CA 1
ATOM 1338 C C . PHE A 1 168 ? -7.985 10.486 13.305 1.00 80.56 168 PHE A C 1
ATOM 1340 O O . PHE A 1 168 ? -8.843 9.610 13.419 1.00 80.56 168 PHE A O 1
ATOM 1347 N N . THR A 1 169 ? -8.324 11.777 13.286 1.00 81.50 169 THR A N 1
ATOM 1348 C CA . THR A 1 169 ? -9.684 12.255 13.591 1.00 81.50 169 THR A CA 1
ATOM 1349 C C . THR A 1 169 ? -10.760 11.786 12.606 1.00 81.50 169 THR A C 1
ATOM 1351 O O . THR A 1 169 ? -11.946 11.733 12.953 1.00 81.50 169 THR A O 1
ATOM 1354 N N . GLN A 1 170 ? -10.370 11.422 11.383 1.00 81.88 170 GLN A N 1
ATOM 1355 C CA . GLN A 1 170 ? -11.287 10.986 10.329 1.00 81.88 170 GLN A CA 1
ATOM 1356 C C . GLN A 1 170 ? -11.470 9.464 10.251 1.00 81.88 170 GLN A C 1
ATOM 1358 O O . GLN A 1 170 ? -12.424 9.007 9.614 1.00 81.88 170 GLN A O 1
ATOM 1363 N N . TRP A 1 171 ? -10.616 8.677 10.908 1.00 85.19 171 TRP A N 1
ATOM 1364 C CA . TRP A 1 171 ? -10.617 7.222 10.770 1.00 85.19 171 TRP A CA 1
ATOM 1365 C C . TRP A 1 171 ? -11.795 6.569 11.494 1.00 85.19 171 TRP A C 1
ATOM 1367 O O . TRP A 1 171 ? -12.142 6.926 12.621 1.00 85.19 171 TRP A O 1
ATOM 1377 N N . LYS A 1 172 ? -12.431 5.602 10.820 1.00 86.94 172 LYS A N 1
ATOM 1378 C CA . LYS A 1 172 ? -13.571 4.837 11.354 1.00 86.94 172 LYS A CA 1
ATOM 1379 C C . LYS A 1 172 ? -13.197 3.392 11.660 1.00 86.94 172 LYS A C 1
ATOM 1381 O O . LYS A 1 172 ? -13.731 2.827 12.611 1.00 86.94 172 LYS A O 1
ATOM 1386 N N . SER A 1 173 ? -12.315 2.809 10.858 1.00 86.94 173 SER A N 1
ATOM 1387 C CA . SER A 1 173 ? -11.800 1.454 10.999 1.00 86.94 173 SER A CA 1
ATOM 1388 C C . SER A 1 173 ? -10.293 1.485 10.808 1.00 86.94 173 SER A C 1
ATOM 1390 O O . SER A 1 173 ? -9.819 1.983 9.789 1.00 86.94 173 SER A O 1
ATOM 1392 N N . VAL A 1 174 ? -9.549 0.961 11.773 1.00 85.81 174 VAL A N 1
ATOM 1393 C CA . VAL A 1 174 ? -8.085 0.908 11.716 1.00 85.81 174 VAL A CA 1
ATOM 1394 C C . VAL A 1 174 ? -7.650 -0.517 11.990 1.00 85.81 174 VAL A C 1
ATOM 1396 O O . VAL A 1 174 ? -8.052 -1.100 12.990 1.00 85.81 174 VAL A O 1
ATOM 1399 N N . THR A 1 175 ? -6.823 -1.054 11.109 1.00 86.00 175 THR A N 1
ATOM 1400 C CA . THR A 1 175 ? -6.132 -2.325 11.254 1.00 86.00 175 THR A CA 1
ATOM 1401 C C . THR A 1 175 ? -4.642 -2.030 11.390 1.00 86.00 175 THR A C 1
ATOM 1403 O O . THR A 1 175 ? -4.027 -1.424 10.513 1.00 86.00 175 THR A O 1
ATOM 1406 N N . ILE A 1 176 ? -4.059 -2.430 12.512 1.00 84.00 176 ILE A N 1
ATOM 1407 C CA . ILE A 1 176 ? -2.641 -2.254 12.817 1.00 84.00 176 ILE A CA 1
ATOM 1408 C C . ILE A 1 176 ? -2.018 -3.641 12.840 1.00 84.00 176 ILE A C 1
ATOM 1410 O O . ILE A 1 176 ? -2.437 -4.485 13.633 1.00 84.00 176 ILE A O 1
ATOM 1414 N N . ARG A 1 177 ? -1.024 -3.883 11.985 1.00 82.75 177 ARG A N 1
ATOM 1415 C CA . ARG A 1 177 ? -0.270 -5.139 11.975 1.00 82.75 177 ARG A CA 1
ATOM 1416 C C . ARG A 1 177 ? 1.160 -4.861 12.403 1.00 82.75 177 ARG A C 1
ATOM 1418 O O . ARG A 1 177 ? 1.855 -4.125 11.711 1.00 82.75 177 ARG A O 1
ATOM 1425 N N . THR A 1 178 ? 1.609 -5.437 13.510 1.00 80.62 178 THR A N 1
ATOM 1426 C CA . THR A 1 178 ? 2.969 -5.266 14.038 1.00 80.62 178 THR A CA 1
ATOM 1427 C C . THR A 1 178 ? 3.704 -6.597 14.194 1.00 80.62 178 THR A C 1
ATOM 1429 O O . THR A 1 178 ? 3.101 -7.668 14.172 1.00 80.62 178 THR A O 1
ATOM 1432 N N . HIS A 1 179 ? 5.031 -6.563 14.321 1.00 79.94 179 HIS A N 1
ATOM 1433 C CA . HIS A 1 179 ? 5.814 -7.757 14.636 1.00 79.94 179 HIS A CA 1
ATOM 1434 C C . HIS A 1 179 ? 5.605 -8.153 16.096 1.00 79.94 179 HIS A C 1
ATOM 1436 O O . HIS A 1 179 ? 5.428 -9.331 16.367 1.00 79.94 179 HIS A O 1
ATOM 1442 N N . ASP A 1 180 ? 5.570 -7.179 17.005 1.00 79.62 180 ASP A N 1
ATOM 1443 C CA . ASP A 1 180 ? 5.515 -7.392 18.449 1.00 79.62 180 ASP A CA 1
ATOM 1444 C C . ASP A 1 180 ? 4.598 -6.371 19.155 1.00 79.62 180 ASP A C 1
ATOM 1446 O O . ASP A 1 180 ? 4.090 -5.413 18.550 1.00 79.62 180 ASP A O 1
ATOM 1450 N N . THR A 1 181 ? 4.373 -6.590 20.454 1.00 79.62 181 THR A N 1
ATOM 1451 C CA . THR A 1 181 ? 3.549 -5.719 21.306 1.00 79.62 181 THR A CA 1
ATOM 1452 C C . THR A 1 181 ? 4.206 -4.377 21.624 1.00 79.62 181 THR A C 1
ATOM 1454 O O . THR A 1 181 ? 3.497 -3.406 21.882 1.00 79.62 181 THR A O 1
ATOM 1457 N N . ILE A 1 182 ? 5.536 -4.282 21.561 1.00 80.69 182 ILE A N 1
ATOM 1458 C CA . ILE A 1 182 ? 6.279 -3.040 21.813 1.00 80.69 182 ILE A CA 1
ATOM 1459 C C . ILE A 1 182 ? 5.976 -2.036 20.699 1.00 80.69 182 ILE A C 1
ATOM 1461 O O . ILE A 1 182 ? 5.577 -0.903 20.967 1.00 80.69 182 ILE A O 1
ATOM 1465 N N . GLN A 1 183 ? 6.074 -2.465 19.442 1.00 80.25 183 GLN A N 1
ATOM 1466 C CA . GLN A 1 183 ? 5.702 -1.668 18.278 1.00 80.25 183 GLN A CA 1
ATOM 1467 C C . GLN A 1 183 ? 4.231 -1.275 18.329 1.00 80.25 183 GLN A C 1
ATOM 1469 O O . GLN A 1 183 ? 3.911 -0.115 18.079 1.00 80.25 183 GLN A O 1
ATOM 1474 N N . LEU A 1 184 ? 3.344 -2.206 18.704 1.00 81.94 184 LEU A N 1
ATOM 1475 C CA . LEU A 1 184 ? 1.924 -1.897 18.867 1.00 81.94 184 LEU A CA 1
ATOM 1476 C C . LEU A 1 184 ? 1.718 -0.763 19.879 1.00 81.94 184 LEU A C 1
ATOM 1478 O O . LEU A 1 184 ? 1.030 0.208 19.574 1.00 81.94 184 LEU A O 1
ATOM 1482 N N . ASN A 1 185 ? 2.379 -0.828 21.036 1.00 82.44 185 ASN A N 1
ATOM 1483 C CA . ASN A 1 185 ? 2.319 0.219 22.055 1.00 82.44 185 ASN A CA 1
ATOM 1484 C C . ASN A 1 185 ? 2.861 1.561 21.557 1.00 82.44 185 ASN A C 1
ATOM 1486 O O . ASN A 1 185 ? 2.241 2.589 21.810 1.00 82.44 185 ASN A O 1
ATOM 1490 N N . HIS A 1 186 ? 3.959 1.566 20.801 1.00 81.00 186 HIS A N 1
ATOM 1491 C CA . HIS A 1 186 ? 4.496 2.788 20.193 1.00 81.00 186 HIS A CA 1
ATOM 1492 C C . HIS A 1 186 ? 3.545 3.441 19.186 1.00 81.00 186 HIS A C 1
ATOM 1494 O O . HIS A 1 186 ? 3.617 4.648 18.969 1.00 81.00 186 HIS A O 1
ATOM 1500 N N . ILE A 1 187 ? 2.658 2.667 18.562 1.00 79.31 187 ILE A N 1
ATOM 1501 C CA . ILE A 1 187 ? 1.656 3.181 17.622 1.00 79.31 187 ILE A CA 1
ATOM 1502 C C . ILE A 1 187 ? 0.407 3.644 18.364 1.00 79.31 187 ILE A C 1
ATOM 1504 O O . ILE A 1 187 ? -0.194 4.644 17.982 1.00 79.31 187 ILE A O 1
ATOM 1508 N N . LEU A 1 188 ? 0.012 2.925 19.416 1.00 80.94 188 LEU A N 1
ATOM 1509 C CA . LEU A 1 188 ? -1.143 3.271 20.235 1.00 80.94 188 LEU A CA 1
ATOM 1510 C C . LEU A 1 188 ? -0.856 4.474 21.145 1.00 80.94 188 LEU A C 1
ATOM 1512 O O . LEU A 1 188 ? -1.762 5.260 21.398 1.00 80.94 188 LEU A O 1
ATOM 1516 N N . SER A 1 189 ? 0.376 4.695 21.611 1.00 80.25 189 SER A N 1
ATOM 1517 C CA . SER A 1 189 ? 0.659 5.792 22.549 1.00 80.25 189 SER A CA 1
ATOM 1518 C C . SER A 1 189 ? 0.362 7.193 21.982 1.00 80.25 189 SER A C 1
ATOM 1520 O O . SER A 1 189 ? -0.321 7.961 22.663 1.00 80.25 189 SER A O 1
ATOM 1522 N N . PRO A 1 190 ? 0.746 7.549 20.734 1.00 74.56 190 PRO A N 1
ATOM 1523 C CA . PRO A 1 190 ? 0.406 8.840 20.133 1.00 74.56 190 PRO A CA 1
ATOM 1524 C C . PRO A 1 190 ? -1.086 8.946 19.784 1.00 74.56 190 PRO A C 1
ATOM 1526 O O . PRO A 1 190 ? -1.622 10.044 19.638 1.00 74.56 190 PRO A O 1
ATOM 1529 N N . MET A 1 191 ? -1.783 7.811 19.672 1.00 70.94 191 MET A N 1
ATOM 1530 C CA . MET A 1 191 ? -3.217 7.761 19.389 1.00 70.94 191 MET A CA 1
ATOM 1531 C C . MET A 1 191 ? -4.095 8.235 20.556 1.00 70.94 191 MET A C 1
ATOM 1533 O O . MET A 1 191 ? -5.288 8.478 20.364 1.00 70.94 191 MET A O 1
ATOM 1537 N N . GLY A 1 192 ? -3.531 8.426 21.753 1.00 64.56 192 GLY A N 1
ATOM 1538 C CA . GLY A 1 192 ? -4.274 8.864 22.938 1.00 64.56 192 GLY A CA 1
ATOM 1539 C C . GLY A 1 192 ? -4.943 10.239 22.812 1.00 64.56 192 GLY A C 1
ATOM 1540 O O . GLY A 1 192 ? -5.816 10.562 23.618 1.00 64.56 192 GLY A O 1
ATOM 1541 N N . HIS A 1 193 ? -4.596 11.031 21.791 1.00 63.94 193 HIS A N 1
ATOM 1542 C CA . HIS A 1 193 ? -5.054 12.413 21.598 1.00 63.94 193 HIS A CA 1
ATOM 1543 C C . HIS A 1 193 ? -6.348 12.588 20.775 1.00 63.94 193 HIS A C 1
ATOM 1545 O O . HIS A 1 193 ? -6.672 13.708 20.390 1.00 63.94 193 HIS A O 1
ATOM 1551 N N . SER A 1 194 ? -7.145 11.520 20.632 1.00 66.62 194 SER A N 1
ATOM 1552 C CA . SER A 1 194 ? -8.568 11.488 20.235 1.00 66.62 194 SER A CA 1
ATOM 1553 C C . SER A 1 194 ? -8.843 10.880 18.858 1.00 66.62 194 SER A C 1
ATOM 1555 O O . SER A 1 194 ? -8.557 11.444 17.802 1.00 66.62 194 SER A O 1
ATOM 1557 N N . PHE A 1 195 ? -9.532 9.741 18.902 1.00 78.75 195 PHE A N 1
ATOM 1558 C CA . PHE A 1 195 ? -10.190 9.083 17.783 1.00 78.75 195 PHE A CA 1
ATOM 1559 C C . PHE A 1 195 ? -11.714 9.277 17.888 1.00 78.75 195 PHE A C 1
ATOM 1561 O O . PHE A 1 195 ? -12.451 8.348 18.235 1.00 78.75 195 PHE A O 1
ATOM 1568 N N . PRO A 1 196 ? -12.248 10.475 17.596 1.00 82.50 196 PRO A N 1
ATOM 1569 C CA . PRO A 1 196 ? -13.665 10.768 17.810 1.00 82.50 196 PRO A CA 1
ATOM 1570 C C . PRO A 1 196 ? -14.590 9.871 16.975 1.00 82.50 196 PRO A C 1
ATOM 1572 O O . PRO A 1 196 ? -15.733 9.613 17.362 1.00 82.50 196 PRO A O 1
ATOM 1575 N N . ARG A 1 197 ? -14.107 9.391 15.822 1.00 86.75 197 ARG A N 1
ATOM 1576 C CA . ARG A 1 197 ? -14.890 8.641 14.832 1.00 86.75 197 ARG A CA 1
ATOM 1577 C C . ARG A 1 197 ? -14.548 7.157 14.738 1.00 86.75 197 ARG A C 1
ATOM 1579 O O . ARG A 1 197 ? -15.256 6.454 14.013 1.00 86.75 197 ARG A O 1
ATOM 1586 N N . LEU A 1 198 ? -13.534 6.679 15.461 1.00 88.62 198 LEU A N 1
ATOM 1587 C CA . LEU A 1 198 ? -13.112 5.282 15.401 1.00 88.62 198 LEU A CA 1
ATOM 1588 C C . LEU A 1 198 ? -14.212 4.390 15.966 1.00 88.62 198 LEU A C 1
ATOM 1590 O O . LEU A 1 198 ? -14.680 4.600 17.079 1.00 88.62 198 LEU A O 1
ATOM 1594 N N . ARG A 1 199 ? -14.643 3.417 15.169 1.00 90.62 199 ARG A N 1
ATOM 1595 C CA . ARG A 1 199 ? -15.682 2.435 15.499 1.00 90.62 199 ARG A CA 1
ATOM 1596 C C . ARG A 1 199 ? -15.113 1.033 15.621 1.00 90.62 199 ARG A C 1
ATOM 1598 O O . ARG A 1 199 ? -15.620 0.261 16.433 1.00 90.62 199 ARG A O 1
ATOM 1605 N N . ARG A 1 200 ? -14.087 0.730 14.825 1.00 90.31 200 ARG A N 1
ATOM 1606 C CA . ARG A 1 200 ? -13.423 -0.568 14.772 1.00 90.31 200 ARG A CA 1
ATOM 1607 C C . ARG A 1 200 ? -11.911 -0.403 14.856 1.00 90.31 200 ARG A C 1
ATOM 1609 O O . ARG A 1 200 ? -11.343 0.380 14.098 1.00 90.31 200 ARG A O 1
ATOM 1616 N N . LEU A 1 201 ? -11.291 -1.148 15.758 1.00 88.38 201 LEU A N 1
ATOM 1617 C CA . LEU A 1 201 ? -9.845 -1.276 15.863 1.00 88.38 201 LEU A CA 1
ATOM 1618 C C . LEU A 1 201 ? -9.495 -2.759 15.781 1.00 88.38 201 LEU A C 1
ATOM 1620 O O . LEU A 1 201 ? -9.977 -3.540 16.594 1.00 88.38 201 LEU A O 1
ATOM 1624 N N . ASP A 1 202 ? -8.673 -3.127 14.809 1.00 88.75 202 ASP A N 1
ATOM 1625 C CA . ASP A 1 202 ? -8.137 -4.471 14.665 1.00 88.75 202 ASP A CA 1
ATOM 1626 C C . ASP A 1 202 ? -6.616 -4.401 14.897 1.00 88.75 202 ASP A C 1
ATOM 1628 O O . ASP A 1 202 ? -5.907 -3.675 14.201 1.00 88.75 202 ASP A O 1
ATOM 1632 N N . CYS A 1 203 ? -6.094 -5.129 15.876 1.00 86.62 203 CYS A N 1
ATOM 1633 C CA . CYS A 1 203 ? -4.668 -5.179 16.196 1.00 86.62 203 CYS A CA 1
ATOM 1634 C C . CYS A 1 203 ? -4.151 -6.598 15.971 1.00 86.62 203 CYS A C 1
ATOM 1636 O O . CYS A 1 203 ? -4.698 -7.543 16.530 1.00 86.62 203 CYS A O 1
ATOM 1638 N N . VAL A 1 204 ? -3.102 -6.760 15.169 1.00 85.12 204 VAL A N 1
ATOM 1639 C CA . VAL A 1 204 ? -2.511 -8.063 14.838 1.00 85.12 204 VAL A CA 1
ATOM 1640 C C . VAL A 1 204 ? -1.014 -8.008 15.101 1.00 85.12 204 VAL A C 1
ATOM 1642 O O . VAL A 1 204 ? -0.328 -7.182 14.509 1.00 85.12 204 VAL A O 1
ATOM 1645 N N . THR A 1 205 ? -0.495 -8.885 15.950 1.00 80.69 205 THR A N 1
ATOM 1646 C CA . THR A 1 205 ? 0.945 -9.024 16.222 1.00 80.69 205 THR A CA 1
ATOM 1647 C C . THR A 1 205 ? 1.450 -10.361 15.693 1.00 80.69 205 THR A C 1
ATOM 1649 O O . THR A 1 205 ? 0.800 -11.370 15.888 1.00 80.69 205 THR A O 1
ATOM 1652 N N . HIS A 1 206 ? 2.585 -10.414 14.999 1.00 73.81 206 HIS A N 1
ATOM 1653 C CA . HIS A 1 206 ? 3.057 -11.673 14.397 1.00 73.81 206 HIS A CA 1
ATOM 1654 C C . HIS A 1 206 ? 3.869 -12.568 15.350 1.00 73.81 206 HIS A C 1
ATOM 1656 O O . HIS A 1 206 ? 3.967 -13.770 15.107 1.00 73.81 206 HIS A O 1
ATOM 1662 N N . TRP A 1 207 ? 4.480 -11.999 16.392 1.00 68.44 207 TRP A N 1
ATOM 1663 C CA . TRP A 1 207 ? 5.372 -12.694 17.320 1.00 68.44 207 TRP A CA 1
ATOM 1664 C C . TRP A 1 207 ? 5.047 -12.304 18.764 1.00 68.44 207 TRP A C 1
ATOM 1666 O O . TRP A 1 207 ? 4.867 -11.125 19.079 1.00 68.44 207 TRP A O 1
ATOM 1676 N N . ASP A 1 208 ? 5.048 -13.295 19.655 1.00 61.38 208 ASP A N 1
ATOM 1677 C CA . ASP A 1 208 ? 5.082 -13.060 21.095 1.00 61.38 208 ASP A CA 1
ATOM 1678 C C . ASP A 1 208 ? 6.537 -12.760 21.489 1.00 61.38 208 ASP A C 1
ATOM 1680 O O . ASP A 1 208 ? 7.427 -13.605 21.347 1.00 61.38 208 ASP A O 1
ATOM 1684 N N . THR A 1 209 ? 6.818 -11.554 21.988 1.00 56.84 209 THR A N 1
ATOM 1685 C CA . THR A 1 209 ? 8.104 -11.312 22.647 1.00 56.84 209 THR A CA 1
ATOM 1686 C C . THR A 1 209 ? 8.091 -12.004 24.014 1.00 56.84 209 THR A C 1
ATOM 1688 O O . THR A 1 209 ? 7.182 -11.765 24.814 1.00 56.84 209 THR A O 1
ATOM 1691 N N . PRO A 1 210 ? 9.103 -12.827 24.346 1.00 51.75 210 PRO A N 1
ATOM 1692 C CA . PRO A 1 210 ? 9.181 -13.508 25.642 1.00 51.75 210 PRO A CA 1
ATOM 1693 C C . PRO A 1 210 ? 9.384 -12.542 26.822 1.00 51.75 210 PRO A C 1
ATOM 1695 O O . PRO A 1 210 ? 9.309 -12.957 27.976 1.00 51.75 210 PRO A O 1
ATOM 1698 N N . THR A 1 211 ? 9.637 -11.256 26.552 1.00 56.41 211 THR A N 1
ATOM 1699 C CA . THR A 1 211 ? 9.828 -10.209 27.563 1.00 56.41 211 THR A CA 1
ATOM 1700 C C . THR A 1 211 ? 8.542 -9.821 28.300 1.00 56.41 211 THR A C 1
ATOM 1702 O O . THR A 1 211 ? 8.634 -9.238 29.376 1.00 56.41 211 THR A O 1
ATOM 1705 N N . GLY A 1 212 ? 7.354 -10.190 27.799 1.00 55.25 212 GLY A N 1
ATOM 1706 C CA . GLY A 1 212 ? 6.097 -10.052 28.547 1.00 55.25 212 GLY A CA 1
ATOM 1707 C C . GLY A 1 212 ? 5.539 -8.627 28.633 1.00 55.25 212 GLY A C 1
ATOM 1708 O O . GLY A 1 212 ? 4.741 -8.336 29.529 1.00 55.25 212 GLY A O 1
ATOM 1709 N N . ASP A 1 213 ? 5.931 -7.738 27.715 1.00 67.56 213 ASP A N 1
ATOM 1710 C CA . ASP A 1 213 ? 5.335 -6.407 27.632 1.00 67.56 213 ASP A CA 1
ATOM 1711 C C . ASP A 1 213 ? 3.893 -6.501 27.131 1.00 67.56 213 ASP A C 1
ATOM 1713 O O . ASP A 1 213 ? 3.600 -6.967 26.026 1.00 67.56 213 ASP A O 1
ATOM 1717 N N . LEU A 1 214 ? 2.992 -6.057 28.002 1.00 72.38 214 LEU A N 1
ATOM 1718 C CA . LEU A 1 214 ? 1.551 -6.057 27.805 1.00 72.38 214 LEU A CA 1
ATOM 1719 C C . LEU A 1 214 ? 1.145 -4.900 26.886 1.00 72.38 214 LEU A C 1
ATOM 1721 O O . LEU A 1 214 ? 1.714 -3.808 26.970 1.00 72.38 214 LEU A O 1
ATOM 1725 N N . VAL A 1 215 ? 0.132 -5.113 26.046 1.00 75.19 215 VAL A N 1
ATOM 1726 C CA . VAL A 1 215 ? -0.389 -4.038 25.186 1.00 75.19 215 VAL A CA 1
ATOM 1727 C C . VAL A 1 215 ? -1.121 -2.988 26.026 1.00 75.19 215 VAL A C 1
ATOM 1729 O O . VAL A 1 215 ? -1.986 -3.329 26.830 1.00 75.19 215 VAL A O 1
ATOM 1732 N N . ASP A 1 216 ? -0.793 -1.714 25.851 1.00 77.56 216 ASP A N 1
ATOM 1733 C CA . ASP A 1 216 ? -1.440 -0.594 26.527 1.00 77.56 216 ASP A CA 1
ATOM 1734 C C . ASP A 1 216 ? -2.537 0.006 25.640 1.00 77.56 216 ASP A C 1
ATOM 1736 O O . ASP A 1 216 ? -2.278 0.712 24.666 1.00 77.56 216 ASP A O 1
ATOM 1740 N N . PHE A 1 217 ? -3.790 -0.274 25.998 1.00 76.56 217 PHE A N 1
ATOM 1741 C CA . PHE A 1 217 ? -4.968 0.266 25.315 1.00 76.56 217 PHE A CA 1
ATOM 1742 C C . PHE A 1 217 ? -5.530 1.529 25.980 1.00 76.56 217 PHE A C 1
ATOM 1744 O O . PHE A 1 217 ? -6.621 1.968 25.614 1.00 76.56 217 PHE A O 1
ATOM 1751 N N . SER A 1 218 ? -4.822 2.147 26.930 1.00 75.81 218 SER A N 1
ATOM 1752 C CA . SER A 1 218 ? -5.273 3.388 27.581 1.00 75.81 218 SER A CA 1
ATOM 1753 C C . SER A 1 218 ? -5.588 4.501 26.574 1.00 75.81 218 SER A C 1
ATOM 1755 O O . SER A 1 218 ? -6.587 5.205 26.709 1.00 75.81 218 SER A O 1
ATOM 1757 N N . ALA A 1 219 ? -4.815 4.592 25.489 1.00 73.44 219 ALA A N 1
ATOM 1758 C CA . ALA A 1 219 ? -5.059 5.518 24.386 1.00 73.44 219 ALA A CA 1
ATOM 1759 C C . ALA A 1 219 ? -6.438 5.342 23.720 1.00 73.44 219 ALA A C 1
ATOM 1761 O O . ALA A 1 219 ? -7.036 6.300 23.229 1.00 73.44 219 ALA A O 1
ATOM 1762 N N . VAL A 1 220 ? -6.966 4.119 23.729 1.00 74.44 220 VAL A N 1
ATOM 1763 C CA . VAL A 1 220 ? -8.221 3.744 23.072 1.00 74.44 220 VAL A CA 1
ATOM 1764 C C . VAL A 1 220 ? -9.443 4.084 23.934 1.00 74.44 220 VAL A C 1
ATOM 1766 O O . VAL A 1 220 ? -10.547 4.222 23.407 1.00 74.44 220 VAL A O 1
ATOM 1769 N N . HIS A 1 221 ? -9.271 4.341 25.237 1.00 75.50 221 HIS A N 1
ATOM 1770 C CA . HIS A 1 221 ? -10.352 4.847 26.103 1.00 75.50 221 HIS A CA 1
ATOM 1771 C C . HIS A 1 221 ? -10.908 6.192 25.636 1.00 75.50 221 HIS A C 1
ATOM 1773 O O . HIS A 1 221 ? -12.087 6.480 25.838 1.00 75.50 221 HIS A O 1
ATOM 1779 N N . ASN A 1 222 ? -10.087 6.981 24.947 1.00 75.19 222 ASN A N 1
ATOM 1780 C CA . ASN A 1 222 ? -10.464 8.282 24.403 1.00 75.19 222 ASN A CA 1
ATOM 1781 C C . ASN A 1 222 ? -11.187 8.188 23.041 1.00 75.19 222 ASN A C 1
ATOM 1783 O O . ASN A 1 222 ? -11.363 9.208 22.369 1.00 75.19 222 ASN A O 1
ATOM 1787 N N . ALA A 1 223 ? -11.614 6.990 22.621 1.00 84.69 223 ALA A N 1
ATOM 1788 C CA . ALA A 1 223 ? -12.396 6.751 21.407 1.00 84.69 223 ALA A CA 1
ATOM 1789 C C . ALA A 1 223 ? -13.892 6.519 21.741 1.00 84.69 223 ALA A C 1
ATOM 1791 O O . ALA A 1 223 ? -14.340 5.376 21.845 1.00 84.69 223 ALA A O 1
ATOM 1792 N N . PRO A 1 224 ? -14.723 7.576 21.872 1.00 84.50 224 PRO A N 1
ATOM 1793 C CA . PRO A 1 224 ? -16.116 7.453 22.336 1.00 84.50 224 PRO A CA 1
ATOM 1794 C C . PRO A 1 224 ? -17.020 6.648 21.384 1.00 84.50 224 PRO A C 1
ATOM 1796 O O . PRO A 1 224 ? -18.062 6.105 21.772 1.00 84.50 224 PRO A O 1
ATOM 1799 N N . SER A 1 225 ? -16.634 6.581 20.111 1.00 88.06 225 SER A N 1
ATOM 1800 C CA . SER A 1 225 ? -17.370 5.872 19.066 1.00 88.06 225 SER A CA 1
ATOM 1801 C C . SER A 1 225 ? -16.963 4.407 18.924 1.00 88.06 225 SER A C 1
ATOM 1803 O O . SER A 1 225 ? -17.576 3.715 18.109 1.00 88.06 225 SER A O 1
ATOM 1805 N N . LEU A 1 226 ? -15.973 3.924 19.684 1.00 89.00 226 LEU A N 1
ATOM 1806 C CA . LEU A 1 226 ? -15.475 2.564 19.527 1.00 89.00 226 LEU A CA 1
ATOM 1807 C C . LEU A 1 226 ? -16.563 1.566 19.919 1.00 89.00 226 LEU A C 1
ATOM 1809 O O . LEU A 1 226 ? -17.238 1.728 20.936 1.00 89.00 226 LEU A O 1
ATOM 1813 N N . ARG A 1 227 ? -16.775 0.565 19.067 1.00 90.25 227 ARG A N 1
ATOM 1814 C CA . ARG A 1 227 ? -17.768 -0.501 19.260 1.00 90.25 227 ARG A CA 1
ATOM 1815 C C . ARG A 1 227 ? -17.148 -1.878 19.101 1.00 90.25 227 ARG A C 1
ATOM 1817 O O . ARG A 1 227 ? -17.574 -2.799 19.789 1.00 90.25 227 ARG A O 1
ATOM 1824 N N . GLN A 1 228 ? -16.155 -2.004 18.226 1.00 91.12 228 GLN A N 1
ATOM 1825 C CA . GLN A 1 228 ? -15.513 -3.266 17.900 1.00 91.12 228 GLN A CA 1
ATOM 1826 C C . GLN A 1 228 ? -14.003 -3.190 18.117 1.00 91.12 228 GLN A C 1
ATOM 1828 O O . GLN A 1 228 ? -13.350 -2.263 17.637 1.00 91.12 228 GLN A O 1
ATOM 1833 N N . LEU A 1 229 ? -13.473 -4.189 18.813 1.00 88.81 229 LEU A N 1
ATOM 1834 C CA . LEU A 1 229 ? -12.050 -4.379 19.047 1.00 88.81 229 LEU A CA 1
ATOM 1835 C C . LEU A 1 229 ? -11.703 -5.833 18.719 1.00 88.81 229 LEU A C 1
ATOM 1837 O O . LEU A 1 229 ? -12.222 -6.744 19.363 1.00 88.81 229 LEU A O 1
ATOM 1841 N N . ASP A 1 230 ? -10.883 -6.040 17.696 1.00 88.75 230 ASP A N 1
ATOM 1842 C CA . ASP A 1 230 ? -10.324 -7.342 17.326 1.00 88.75 230 ASP A CA 1
ATOM 1843 C C . ASP A 1 230 ? -8.838 -7.334 17.665 1.00 88.75 230 ASP A C 1
ATOM 1845 O O . ASP A 1 230 ? -8.117 -6.395 17.325 1.00 88.75 230 ASP A O 1
ATOM 1849 N N . ILE A 1 231 ? -8.379 -8.343 18.385 1.00 86.00 231 ILE A N 1
ATOM 1850 C CA . ILE A 1 231 ? -7.008 -8.417 18.848 1.00 86.00 231 ILE A CA 1
ATOM 1851 C C . ILE A 1 231 ? -6.478 -9.821 18.587 1.00 86.00 231 ILE A C 1
ATOM 1853 O O . ILE A 1 231 ? -6.941 -10.790 19.186 1.00 86.00 231 ILE A O 1
ATOM 1857 N N . LYS A 1 232 ? -5.476 -9.930 17.718 1.00 85.62 232 LYS A N 1
ATOM 1858 C CA . LYS A 1 232 ? -4.864 -11.192 17.306 1.00 85.62 232 LYS A CA 1
ATOM 1859 C C . LYS A 1 232 ? -3.414 -11.250 17.763 1.00 85.62 232 LYS A C 1
ATOM 1861 O O . LYS A 1 232 ? -2.610 -10.420 17.351 1.00 85.62 232 LYS A O 1
ATOM 1866 N N . GLN A 1 233 ? -3.113 -12.256 18.584 1.00 71.12 233 GLN A N 1
ATOM 1867 C CA . GLN A 1 233 ? -1.778 -12.633 19.059 1.00 71.12 233 GLN A CA 1
ATOM 1868 C C . GLN A 1 233 ? -0.986 -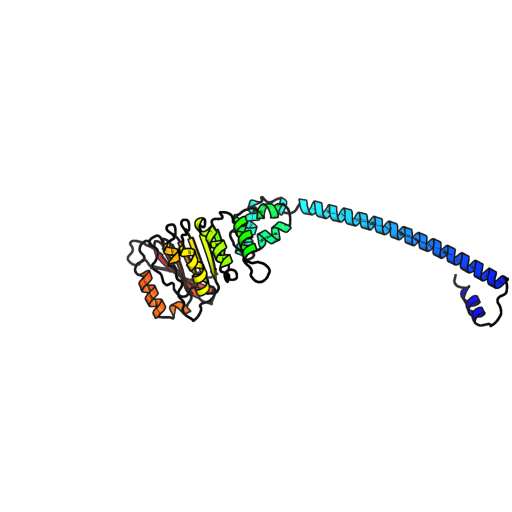11.627 19.930 1.00 71.12 233 GLN A C 1
ATOM 1870 O O . GLN A 1 233 ? 0.238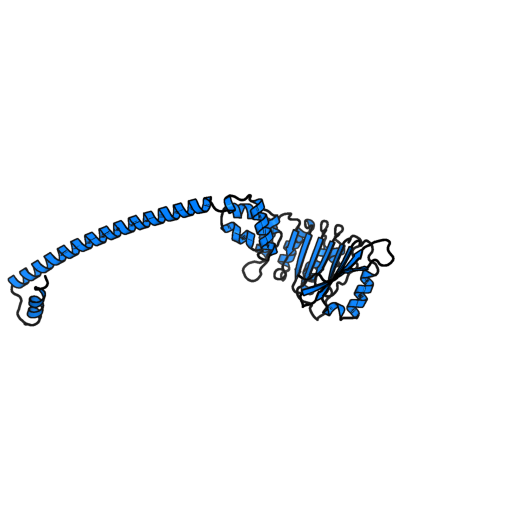 -11.612 19.811 1.00 71.12 233 GLN A O 1
ATOM 1875 N N . PRO A 1 234 ? -1.550 -10.787 20.818 1.00 60.91 234 PRO A N 1
ATOM 1876 C CA . PRO A 1 234 ? -0.695 -10.050 21.742 1.00 60.91 234 PRO A CA 1
ATOM 1877 C C . PRO A 1 234 ? -0.444 -10.822 23.040 1.00 60.91 234 PRO A C 1
ATOM 1879 O O . PRO A 1 234 ? -1.330 -11.502 23.574 1.00 60.91 234 PRO A O 1
ATOM 1882 N N . ASN A 1 235 ? 0.724 -10.568 23.632 1.00 64.44 235 ASN A N 1
ATOM 1883 C CA . ASN A 1 235 ? 0.874 -10.582 25.083 1.00 64.44 235 ASN A CA 1
ATOM 1884 C C . ASN A 1 235 ? -0.265 -9.748 25.693 1.00 64.44 235 ASN A C 1
ATOM 1886 O O . ASN A 1 235 ? -0.519 -8.624 25.255 1.00 64.44 235 ASN A O 1
ATOM 1890 N N . LEU A 1 236 ? -0.978 -10.313 26.671 1.00 61.34 236 LEU A N 1
ATOM 1891 C CA . LEU A 1 236 ? -2.263 -9.782 27.135 1.00 61.34 236 LEU A CA 1
ATOM 1892 C C . LEU A 1 236 ? -2.245 -8.265 27.382 1.00 61.34 236 LEU A C 1
ATOM 1894 O O . LEU A 1 236 ? -1.279 -7.741 27.928 1.00 61.34 236 LEU A O 1
ATOM 1898 N N . PRO A 1 237 ? -3.312 -7.534 27.051 1.00 60.88 237 PRO A N 1
ATOM 1899 C CA . PRO A 1 237 ? -3.333 -6.105 27.299 1.00 60.88 237 PRO A CA 1
ATOM 1900 C C . PRO A 1 237 ? -3.379 -5.744 28.792 1.00 60.88 237 PRO A C 1
ATOM 1902 O O . PRO A 1 237 ? -4.065 -6.387 29.591 1.00 60.88 237 PRO A O 1
ATOM 1905 N N . ARG A 1 238 ? -2.705 -4.652 29.175 1.00 64.19 238 ARG A N 1
ATOM 1906 C CA . ARG A 1 238 ? -3.072 -3.867 30.363 1.00 64.19 238 ARG A CA 1
ATOM 1907 C C . ARG A 1 238 ? -4.292 -3.052 29.969 1.00 64.19 238 ARG A C 1
ATOM 1909 O O . ARG A 1 238 ? -4.175 -2.067 29.248 1.00 64.19 238 ARG A O 1
ATOM 1916 N N . TRP A 1 239 ? -5.469 -3.476 30.407 1.00 65.25 239 TRP A N 1
ATOM 1917 C CA . TRP A 1 239 ? -6.705 -2.805 30.019 1.00 65.25 239 TRP A CA 1
ATOM 1918 C C . TRP A 1 239 ? -7.753 -2.758 31.124 1.00 65.25 239 TRP A C 1
ATOM 1920 O O . TRP A 1 239 ? -7.894 -3.674 31.932 1.00 65.25 239 TRP A O 1
ATOM 1930 N N . SER A 1 240 ? -8.517 -1.672 31.093 1.00 61.50 240 SER A N 1
ATOM 1931 C CA . SER A 1 240 ? -9.923 -1.607 31.478 1.00 61.50 240 SER A CA 1
ATOM 1932 C C . SER A 1 240 ? -10.731 -1.576 30.178 1.00 61.50 240 SER A C 1
ATOM 1934 O O . SER A 1 240 ? -10.391 -0.836 29.258 1.00 61.50 240 SER A O 1
ATOM 1936 N N . ILE A 1 241 ? -11.758 -2.411 30.041 1.00 64.75 241 ILE A N 1
ATOM 1937 C CA . ILE A 1 241 ? -12.568 -2.435 28.815 1.00 64.75 241 ILE A CA 1
ATOM 1938 C C . ILE A 1 241 ? -13.304 -1.086 28.708 1.00 64.75 241 ILE A C 1
ATOM 1940 O O . ILE A 1 241 ? -13.972 -0.701 29.673 1.00 64.75 241 ILE A O 1
ATOM 1944 N N . PRO A 1 242 ? -13.196 -0.344 27.586 1.00 69.69 242 PRO A N 1
ATOM 1945 C CA . PRO A 1 242 ? -13.986 0.864 27.401 1.00 69.69 242 PRO A CA 1
ATOM 1946 C C . PRO A 1 242 ? -15.472 0.511 27.487 1.00 69.69 242 PRO A C 1
ATOM 1948 O O . PRO A 1 242 ? -15.937 -0.396 26.800 1.00 69.69 242 PRO A O 1
ATOM 1951 N N . PHE A 1 243 ? -16.235 1.241 28.299 1.00 72.62 243 PHE A N 1
ATOM 1952 C CA . PHE A 1 243 ? -17.660 0.971 28.537 1.00 72.62 243 PHE A CA 1
ATOM 1953 C C . PHE A 1 243 ? -18.530 1.057 27.271 1.00 72.62 243 PHE A C 1
ATOM 1955 O O . PHE A 1 243 ? -19.679 0.619 27.271 1.00 72.62 243 PHE A O 1
ATOM 1962 N N . GLN A 1 244 ? -18.016 1.648 26.189 1.00 81.12 244 GLN A N 1
ATOM 1963 C CA . GLN A 1 244 ? -18.714 1.749 24.910 1.00 81.12 244 GLN A CA 1
ATOM 1964 C C . GLN A 1 244 ? -18.512 0.526 24.000 1.00 81.12 244 GLN A C 1
ATOM 1966 O O . GLN A 1 244 ? -19.172 0.436 22.960 1.00 81.12 244 GLN A O 1
ATOM 1971 N N . LEU A 1 245 ? -17.602 -0.390 24.351 1.00 84.44 245 LEU A N 1
ATOM 1972 C CA . LEU A 1 245 ? -17.253 -1.545 23.531 1.00 84.44 245 LEU A CA 1
ATOM 1973 C C . LEU A 1 245 ? -18.377 -2.589 23.556 1.00 84.44 245 LEU A C 1
ATOM 1975 O O . LEU A 1 245 ? -18.741 -3.103 24.609 1.00 84.44 245 LEU A O 1
ATOM 1979 N N . THR A 1 246 ? -18.909 -2.934 22.385 1.00 86.81 246 THR A N 1
ATOM 1980 C CA . THR A 1 246 ? -19.990 -3.924 22.253 1.00 86.81 246 THR A CA 1
ATOM 1981 C C . THR A 1 246 ? -19.490 -5.277 21.769 1.00 86.81 246 THR A C 1
ATOM 1983 O O . THR A 1 246 ? -20.101 -6.298 22.081 1.00 86.81 246 THR A O 1
ATOM 1986 N N . ASN A 1 247 ? -18.401 -5.287 21.002 1.00 88.62 247 ASN A N 1
ATOM 1987 C CA . ASN A 1 247 ? -17.858 -6.461 20.341 1.00 88.62 247 ASN A CA 1
ATOM 1988 C C . ASN A 1 247 ? -16.363 -6.548 20.622 1.00 88.62 247 ASN A C 1
ATOM 1990 O O . ASN A 1 247 ? -15.609 -5.628 20.299 1.00 88.62 247 ASN A O 1
ATOM 1994 N N . LEU A 1 248 ? -15.948 -7.672 21.181 1.00 87.19 248 LEU A N 1
ATOM 1995 C CA . LEU A 1 248 ? -14.561 -7.949 21.495 1.00 87.19 248 LEU A CA 1
ATOM 1996 C C . LEU A 1 248 ? -14.199 -9.318 20.944 1.00 87.19 248 LEU A C 1
ATOM 1998 O O . LEU A 1 248 ? -14.818 -10.314 21.305 1.00 87.19 248 LEU A O 1
ATOM 2002 N N . HIS A 1 249 ? -13.208 -9.348 20.068 1.00 88.19 249 HIS A N 1
ATOM 2003 C CA . HIS A 1 249 ? -12.666 -10.572 19.511 1.00 88.19 249 HIS A CA 1
ATOM 2004 C C . HIS A 1 249 ? -11.203 -10.681 19.916 1.00 88.19 249 HIS A C 1
ATOM 2006 O O . HIS A 1 249 ? -10.426 -9.757 19.692 1.00 88.19 249 HIS A O 1
ATOM 2012 N N . LEU A 1 250 ? -10.843 -11.781 20.564 1.00 84.88 250 LEU A N 1
ATOM 2013 C CA . LEU A 1 250 ? -9.498 -12.031 21.055 1.00 84.88 250 LEU A CA 1
ATOM 2014 C C . LEU A 1 250 ? -9.032 -13.367 20.496 1.00 84.88 250 LEU A C 1
ATOM 2016 O O . LEU A 1 250 ? -9.600 -14.397 20.842 1.00 84.88 250 LEU A O 1
ATOM 2020 N N . ILE A 1 251 ? -7.980 -13.353 19.684 1.00 84.56 251 ILE A N 1
ATOM 2021 C CA . ILE A 1 251 ? -7.283 -14.560 19.250 1.00 84.56 251 ILE A CA 1
ATOM 2022 C C . ILE A 1 251 ? -5.991 -14.677 20.054 1.00 84.56 251 ILE A C 1
ATOM 2024 O O . ILE A 1 251 ? -5.074 -13.865 19.908 1.00 84.56 251 ILE A O 1
ATOM 2028 N N . LEU A 1 252 ? -5.919 -15.689 20.911 1.00 77.62 252 LEU A N 1
ATOM 2029 C CA . LEU A 1 252 ? -4.801 -15.948 21.806 1.00 77.62 252 LEU A CA 1
ATOM 2030 C C . LEU A 1 252 ? -3.867 -17.034 21.267 1.00 77.62 252 LEU A C 1
ATOM 2032 O O . LEU A 1 252 ? -4.306 -18.029 20.691 1.00 77.62 252 LEU A O 1
ATOM 2036 N N . SER A 1 253 ? -2.575 -16.855 21.538 1.00 75.25 253 SER A N 1
ATOM 2037 C CA . SER A 1 253 ? -1.541 -17.882 21.385 1.00 75.25 253 SER A CA 1
ATOM 2038 C C . SER A 1 253 ? -1.583 -18.865 22.571 1.00 75.25 253 SER A C 1
ATOM 2040 O O . SER A 1 253 ? -1.838 -18.435 23.706 1.00 75.25 253 SER A O 1
ATOM 2042 N N . PRO A 1 254 ? -1.307 -20.171 22.382 1.00 72.50 254 PRO A N 1
ATOM 2043 C CA . PRO A 1 254 ? -1.326 -21.159 23.461 1.00 72.50 254 PRO A CA 1
ATOM 2044 C C . PRO A 1 254 ? -0.265 -20.855 24.527 1.00 72.50 254 PRO A C 1
ATOM 2046 O O . PRO A 1 254 ? -0.478 -21.120 25.711 1.00 72.50 254 PRO A O 1
ATOM 2049 N N . ALA A 1 255 ? 0.848 -20.233 24.123 1.00 69.94 255 ALA A N 1
ATOM 2050 C CA . ALA A 1 255 ? 1.909 -19.791 25.024 1.00 69.94 255 ALA A CA 1
ATOM 2051 C C . ALA A 1 255 ? 1.403 -18.776 26.067 1.00 69.94 255 ALA A C 1
ATOM 2053 O O . ALA A 1 255 ? 1.796 -18.838 27.233 1.00 69.94 255 ALA A O 1
ATOM 2054 N N . ASN A 1 256 ? 0.464 -17.903 25.684 1.00 66.81 256 ASN A N 1
ATOM 2055 C CA . ASN A 1 256 ? -0.102 -16.882 26.571 1.00 66.81 256 ASN A CA 1
ATOM 2056 C C . ASN A 1 256 ? -1.054 -17.483 27.616 1.00 66.81 256 ASN A C 1
ATOM 2058 O O . ASN A 1 256 ? -1.107 -17.003 28.750 1.00 66.81 256 ASN A O 1
ATOM 2062 N N . LEU A 1 257 ? -1.759 -18.565 27.269 1.00 67.75 257 LEU A N 1
ATOM 2063 C CA . LEU A 1 257 ? -2.621 -19.308 28.196 1.00 67.75 257 LEU A CA 1
ATOM 2064 C C . LEU A 1 257 ? -1.832 -20.197 29.163 1.00 67.75 257 LEU A C 1
ATOM 2066 O O . LEU A 1 257 ? -2.282 -20.430 30.284 1.00 67.75 257 LEU A O 1
ATOM 2070 N N . ALA A 1 258 ? -0.651 -20.667 28.758 1.00 69.06 258 ALA A N 1
ATOM 2071 C CA . ALA A 1 258 ? 0.221 -21.470 29.611 1.00 69.06 258 ALA A CA 1
ATOM 2072 C C . ALA A 1 258 ? 0.812 -20.672 30.790 1.00 69.06 258 ALA A C 1
ATOM 2074 O O . ALA A 1 258 ? 1.296 -21.269 31.751 1.00 69.06 258 ALA A O 1
ATOM 2075 N N . ASN A 1 259 ? 0.761 -19.335 30.750 1.00 71.94 259 ASN A N 1
ATOM 2076 C CA . ASN A 1 259 ? 1.221 -18.480 31.837 1.00 71.94 259 ASN A CA 1
ATOM 2077 C C . ASN A 1 259 ? 0.082 -18.211 32.854 1.00 71.94 259 ASN A C 1
ATOM 2079 O O . ASN A 1 259 ? -0.832 -17.429 32.572 1.00 71.94 259 ASN A O 1
ATOM 2083 N N . PRO A 1 260 ? 0.134 -18.784 34.073 1.00 67.00 260 PRO A N 1
ATOM 2084 C CA . PRO A 1 260 ? -0.956 -18.684 35.050 1.00 67.00 260 PRO A CA 1
ATOM 2085 C C . PRO A 1 260 ? -1.182 -17.257 35.584 1.00 67.00 260 PRO A C 1
ATOM 2087 O O . PRO A 1 260 ? -2.300 -16.898 35.969 1.00 67.00 260 PRO A O 1
ATOM 2090 N N . VAL A 1 261 ? -0.150 -16.406 35.580 1.00 67.75 261 VAL A N 1
ATOM 2091 C CA . VAL A 1 261 ? -0.271 -14.992 35.979 1.00 67.75 261 VAL A CA 1
ATOM 2092 C C . VAL A 1 261 ? -1.052 -14.205 34.927 1.00 67.75 261 VAL A C 1
ATOM 2094 O O . VAL A 1 261 ? -1.888 -13.368 35.266 1.00 67.75 261 VAL A O 1
ATOM 2097 N N . LEU A 1 262 ? -0.811 -14.494 33.649 1.00 67.62 262 LEU A N 1
ATOM 2098 C CA . LEU A 1 262 ? -1.545 -13.891 32.541 1.00 67.62 262 LEU A CA 1
ATOM 2099 C C . LEU A 1 262 ? -3.001 -14.378 32.529 1.00 67.62 262 LEU A C 1
ATOM 2101 O O . LEU A 1 262 ? -3.914 -13.553 32.529 1.00 67.62 262 LEU A O 1
ATOM 2105 N N . ALA A 1 263 ? -3.227 -15.689 32.646 1.00 68.75 263 ALA A N 1
ATOM 2106 C CA . ALA A 1 263 ? -4.567 -16.278 32.674 1.00 68.75 263 ALA A CA 1
ATOM 2107 C C . ALA A 1 263 ? -5.453 -15.721 33.809 1.00 68.75 263 ALA A C 1
ATOM 2109 O O . ALA A 1 263 ? -6.610 -15.367 33.581 1.00 68.75 263 ALA A O 1
ATOM 2110 N N . SER A 1 264 ? -4.910 -15.584 35.025 1.00 70.38 264 SER A N 1
ATOM 2111 C CA . SER A 1 264 ? -5.655 -15.049 36.178 1.00 70.38 264 SER A CA 1
ATOM 2112 C C . SER A 1 264 ? -6.012 -13.567 36.031 1.00 70.38 264 SER A C 1
ATOM 2114 O O . SER A 1 264 ? -7.139 -13.171 36.335 1.00 70.38 264 SER A O 1
ATOM 2116 N N . ARG A 1 265 ? -5.097 -12.745 35.499 1.00 67.56 265 ARG A N 1
ATOM 2117 C CA . ARG A 1 265 ? -5.395 -11.343 35.165 1.00 67.56 265 ARG A CA 1
ATOM 2118 C C . ARG A 1 265 ? -6.502 -11.249 34.127 1.00 67.56 265 ARG A C 1
ATOM 2120 O O . ARG A 1 265 ? -7.428 -10.463 34.297 1.00 67.56 265 ARG A O 1
ATOM 2127 N N . TRP A 1 266 ? -6.453 -12.096 33.110 1.00 71.19 266 TRP A N 1
ATOM 2128 C CA . TRP A 1 266 ? -7.454 -12.122 32.054 1.00 71.19 266 TRP A CA 1
ATOM 2129 C C . TRP A 1 266 ? -8.847 -12.481 32.570 1.00 71.19 266 TRP A C 1
ATOM 2131 O O . TRP A 1 266 ? -9.810 -11.763 32.302 1.00 71.19 266 TRP A O 1
ATOM 2141 N N . ALA A 1 267 ? -8.932 -13.531 33.392 1.00 70.69 267 ALA A N 1
ATOM 2142 C CA . ALA A 1 267 ? -10.169 -13.923 34.055 1.00 70.69 267 ALA A CA 1
ATOM 2143 C C . ALA A 1 267 ? -10.743 -12.770 34.890 1.00 70.69 267 ALA A C 1
ATOM 2145 O O . ALA A 1 267 ? -11.940 -12.508 34.828 1.00 70.69 267 ALA A O 1
ATOM 2146 N N . SER A 1 268 ? -9.892 -12.027 35.607 1.00 71.44 268 SER A N 1
ATOM 2147 C CA . SER A 1 268 ? -10.337 -10.876 36.399 1.00 71.44 268 SER A CA 1
ATOM 2148 C C . SER A 1 268 ? -10.842 -9.705 35.549 1.00 71.44 268 SER A C 1
ATOM 2150 O O . SER A 1 268 ? -11.807 -9.052 35.936 1.00 71.44 268 SER A O 1
ATOM 2152 N N . THR A 1 269 ? -10.249 -9.448 34.377 1.00 68.56 269 THR A N 1
ATOM 2153 C CA . THR A 1 269 ? -10.694 -8.348 33.508 1.00 68.56 269 THR A CA 1
ATOM 2154 C C . THR A 1 269 ? -11.975 -8.685 32.752 1.00 68.56 269 THR A C 1
ATOM 2156 O O . THR A 1 269 ? -12.842 -7.828 32.597 1.00 68.56 269 THR A O 1
ATOM 2159 N N . LEU A 1 270 ? -12.124 -9.937 32.315 1.00 69.62 270 LEU A N 1
ATOM 2160 C CA . LEU A 1 270 ? -13.335 -10.415 31.646 1.00 69.62 270 LEU A CA 1
ATOM 2161 C C . LEU A 1 270 ? -14.486 -10.697 32.620 1.00 69.62 270 LEU A C 1
ATOM 2163 O O . LEU A 1 270 ? -15.623 -10.806 32.176 1.00 69.62 270 LEU A O 1
ATOM 2167 N N . ALA A 1 271 ? -14.224 -10.790 33.928 1.00 67.19 271 ALA A N 1
ATOM 2168 C CA . ALA A 1 271 ? -15.255 -11.027 34.939 1.00 67.19 271 ALA A CA 1
ATOM 2169 C C . ALA A 1 271 ? -16.252 -9.864 35.091 1.00 67.19 271 ALA A C 1
ATOM 2171 O O . ALA A 1 271 ? -17.315 -10.061 35.677 1.00 67.19 271 ALA A O 1
ATOM 2172 N N . ASN A 1 272 ? -15.943 -8.668 34.572 1.00 62.78 272 ASN A N 1
ATOM 2173 C CA . ASN A 1 272 ? -16.823 -7.504 34.684 1.00 62.78 272 ASN A CA 1
ATOM 2174 C C . ASN A 1 272 ? -17.012 -6.757 33.343 1.00 62.78 272 ASN A C 1
ATOM 2176 O O . ASN A 1 272 ? -16.613 -5.595 33.216 1.00 62.78 272 ASN A O 1
ATOM 2180 N N . PRO A 1 273 ? -17.598 -7.400 32.312 1.00 62.59 273 PRO A N 1
ATOM 2181 C CA . PRO A 1 273 ? -17.753 -6.809 30.990 1.00 62.59 273 PRO A CA 1
ATOM 2182 C C . PRO A 1 273 ? -18.992 -5.904 30.973 1.00 62.59 273 PRO A C 1
ATOM 2184 O O . PRO A 1 273 ? -20.066 -6.276 30.502 1.00 62.59 273 PRO A O 1
ATOM 2187 N N . LEU A 1 274 ? -18.870 -4.697 31.522 1.00 60.59 274 LEU A N 1
ATOM 2188 C CA . LEU A 1 274 ? -19.949 -3.712 31.471 1.00 60.59 274 LEU A CA 1
ATOM 2189 C C . LEU A 1 274 ? -20.143 -3.231 30.021 1.00 60.59 274 LEU A C 1
ATOM 2191 O O . LEU A 1 274 ? -19.284 -2.551 29.470 1.00 60.59 274 LEU A O 1
ATOM 2195 N N . GLY A 1 275 ? -21.282 -3.580 29.413 1.00 72.12 275 GLY A N 1
ATOM 2196 C CA . GLY A 1 275 ? -21.711 -3.083 28.094 1.00 72.12 275 GLY A CA 1
ATOM 2197 C C . GLY A 1 275 ? -21.387 -3.982 26.895 1.00 72.12 275 GLY A C 1
ATOM 2198 O O . GLY A 1 275 ? -21.874 -3.723 25.790 1.00 72.12 275 GLY A O 1
ATOM 2199 N N . LEU A 1 276 ? -20.635 -5.064 27.107 1.00 79.62 276 LEU A N 1
ATOM 2200 C CA . LEU A 1 276 ? -20.266 -5.989 26.043 1.00 79.62 276 LEU A CA 1
ATOM 2201 C C . LEU A 1 276 ? -21.466 -6.857 25.633 1.00 79.62 276 LEU A C 1
ATOM 2203 O O . LEU A 1 276 ? -22.175 -7.391 26.483 1.00 79.62 276 LEU A O 1
ATOM 2207 N N . LYS A 1 277 ? -21.694 -7.010 24.327 1.00 84.75 277 LYS A N 1
ATOM 2208 C CA . LYS A 1 277 ? -22.767 -7.854 23.771 1.00 84.75 277 LYS A CA 1
ATOM 2209 C C . LYS A 1 277 ? -22.236 -9.176 23.234 1.00 84.75 277 LYS A C 1
ATOM 2211 O O . LYS A 1 277 ? -22.900 -10.201 23.375 1.00 84.75 277 LYS A O 1
ATOM 2216 N N . HIS A 1 278 ? -21.052 -9.121 22.625 1.00 84.06 278 HIS A N 1
ATOM 2217 C CA . HIS A 1 278 ? -20.394 -10.251 21.983 1.00 84.06 278 HIS A CA 1
ATOM 2218 C C . HIS A 1 278 ? -18.928 -10.292 22.398 1.00 84.06 278 HIS A C 1
ATOM 2220 O O . HIS A 1 278 ? -18.192 -9.325 22.180 1.00 84.06 278 HIS A O 1
ATOM 2226 N N . LEU A 1 279 ? -18.519 -11.416 22.971 1.00 84.94 279 LEU A N 1
ATOM 2227 C CA . LEU A 1 279 ? -17.127 -11.735 23.250 1.00 84.94 279 LEU A CA 1
ATOM 2228 C C . LEU A 1 279 ? -16.793 -13.022 22.508 1.00 84.94 279 LEU A C 1
ATOM 2230 O O . LEU A 1 279 ? -17.427 -14.041 22.751 1.00 84.94 279 LEU A O 1
ATOM 2234 N N . THR A 1 280 ? -15.795 -12.981 21.642 1.00 85.12 280 THR A N 1
ATOM 2235 C CA . THR A 1 280 ? -15.276 -14.167 20.965 1.00 85.12 280 THR A CA 1
ATOM 2236 C C . THR A 1 280 ? -13.840 -14.364 21.415 1.00 85.12 280 THR A C 1
ATOM 2238 O O . THR A 1 280 ? -13.021 -13.449 21.323 1.00 85.12 280 THR A O 1
ATOM 2241 N N . LEU A 1 281 ? -13.551 -15.543 21.948 1.00 81.69 281 LEU A N 1
ATOM 2242 C CA . LEU A 1 281 ? -12.233 -15.966 22.381 1.00 81.69 281 LEU A CA 1
ATOM 2243 C C . LEU A 1 281 ? -11.812 -17.127 21.494 1.00 81.69 281 LEU A C 1
ATOM 2245 O O . LEU A 1 281 ? -12.370 -18.217 21.590 1.00 81.69 281 LEU A O 1
ATOM 2249 N N . GLU A 1 282 ? -10.830 -16.897 20.641 1.00 83.62 282 GLU A N 1
ATOM 2250 C CA . GLU A 1 282 ? -10.229 -17.942 19.832 1.00 83.62 282 GLU A CA 1
ATOM 2251 C C . GLU A 1 282 ? -8.849 -18.294 20.373 1.00 83.62 282 GLU A C 1
ATOM 2253 O O . GLU A 1 282 ? -8.075 -17.422 20.763 1.00 83.62 282 GLU A O 1
ATOM 2258 N N . VAL A 1 283 ? -8.512 -19.578 20.385 1.00 78.25 283 VAL A N 1
ATOM 2259 C CA . VAL A 1 283 ? -7.141 -20.030 20.640 1.00 78.25 283 VAL A CA 1
ATOM 2260 C C . VAL A 1 283 ? -6.567 -20.517 19.321 1.00 78.25 283 VAL A C 1
ATOM 2262 O O . VAL A 1 283 ? -7.047 -21.506 18.764 1.00 78.25 283 VAL A O 1
ATOM 2265 N N . SER A 1 284 ? -5.570 -19.797 18.808 1.00 72.50 284 SER A N 1
ATOM 2266 C CA . SER A 1 284 ? -4.845 -20.161 17.593 1.00 72.50 284 SER A CA 1
ATOM 2267 C C . SER A 1 284 ? -3.826 -21.232 17.939 1.00 72.50 284 SER A C 1
ATOM 2269 O O . SER A 1 284 ? -2.895 -20.963 18.688 1.00 72.50 284 SER A O 1
ATOM 2271 N N . VAL A 1 285 ? -3.976 -22.444 17.416 1.00 65.12 285 VAL A N 1
ATOM 2272 C CA . VAL A 1 285 ? -2.954 -23.487 17.558 1.00 65.12 285 VAL A CA 1
ATOM 2273 C C . VAL A 1 285 ? -2.023 -23.414 16.350 1.00 65.12 285 VAL A C 1
ATOM 2275 O O . VAL A 1 285 ? -2.503 -23.285 15.226 1.00 65.12 285 VAL A O 1
ATOM 2278 N N . ASP A 1 286 ? -0.708 -23.539 16.560 1.00 55.81 286 ASP A N 1
ATOM 2279 C CA . ASP A 1 286 ? 0.329 -23.497 15.504 1.00 55.81 286 ASP A CA 1
ATOM 2280 C C . ASP A 1 286 ? 0.078 -24.469 14.329 1.00 55.81 286 ASP A C 1
ATOM 2282 O O . ASP A 1 286 ? 0.674 -24.346 13.263 1.00 55.81 286 ASP A O 1
ATOM 2286 N N . SER A 1 287 ? -0.830 -25.432 14.499 1.00 48.66 287 SER A N 1
ATOM 2287 C CA . SER A 1 287 ? -1.274 -26.397 13.493 1.00 48.66 287 SER A CA 1
ATOM 2288 C C . SER A 1 287 ? -2.429 -25.923 12.590 1.00 48.66 287 SER A C 1
ATOM 2290 O O . SER A 1 287 ? -2.932 -26.727 11.807 1.00 48.66 287 SER A O 1
ATOM 2292 N N . GLY A 1 288 ? -2.867 -24.660 12.677 1.00 49.41 288 GLY A N 1
ATOM 2293 C CA . GLY A 1 288 ? -3.954 -24.104 11.852 1.00 49.41 288 GLY A CA 1
ATOM 2294 C C . GLY A 1 288 ? -5.370 -24.457 12.328 1.00 49.41 288 GLY A C 1
ATOM 2295 O O . GLY A 1 288 ? -6.338 -24.235 11.605 1.00 49.41 288 GLY A O 1
ATOM 2296 N N . TYR A 1 289 ? -5.503 -25.005 13.539 1.00 45.47 289 TYR A N 1
ATOM 2297 C CA . TYR A 1 289 ? -6.794 -25.265 14.178 1.00 45.47 289 TYR A CA 1
ATOM 2298 C C . TYR A 1 289 ? -7.142 -24.128 15.146 1.00 45.47 289 TYR A C 1
ATOM 2300 O O . TYR A 1 289 ? -6.311 -23.724 15.961 1.00 45.47 289 TYR A O 1
ATOM 2308 N N . HIS A 1 290 ? -8.386 -23.650 15.084 1.00 49.75 290 HIS A N 1
ATOM 2309 C CA . HIS A 1 290 ? -8.910 -22.597 15.956 1.00 49.75 290 HIS A CA 1
ATOM 2310 C C . HIS A 1 290 ? -9.995 -23.164 16.872 1.00 49.75 290 HIS A C 1
ATOM 2312 O O . HIS A 1 290 ? -10.959 -23.754 16.387 1.00 49.75 290 HIS A O 1
ATOM 2318 N N . TYR A 1 291 ? -9.858 -22.985 18.186 1.00 54.59 291 TYR A N 1
ATOM 2319 C CA . TYR A 1 291 ? -10.940 -23.258 19.139 1.00 54.59 291 TYR A CA 1
ATOM 2320 C C . TYR A 1 291 ? -11.664 -21.955 19.446 1.00 54.59 291 TYR A C 1
ATOM 2322 O O . TYR A 1 291 ? -11.013 -21.033 19.920 1.00 54.59 291 TYR A O 1
ATOM 2330 N N . GLU A 1 292 ? -12.974 -21.884 19.199 1.00 57.25 292 GLU A N 1
ATOM 2331 C CA . GLU A 1 292 ? -13.781 -20.668 19.362 1.00 57.25 292 GLU A CA 1
ATOM 2332 C C . GLU A 1 292 ? -14.721 -20.808 20.575 1.00 57.25 292 GLU A C 1
ATOM 2334 O O . GLU A 1 292 ? -15.537 -21.730 20.671 1.00 57.25 292 GLU A O 1
ATOM 2339 N N . LEU A 1 293 ? -14.601 -19.878 21.516 1.00 59.81 293 LEU A N 1
ATOM 2340 C CA . LEU A 1 293 ? -15.494 -19.677 22.651 1.00 59.81 293 LEU A CA 1
ATOM 2341 C C . LEU A 1 293 ? -16.244 -18.366 22.431 1.00 59.81 293 LEU A C 1
ATOM 2343 O O . LEU A 1 293 ? -15.646 -17.294 22.465 1.00 59.8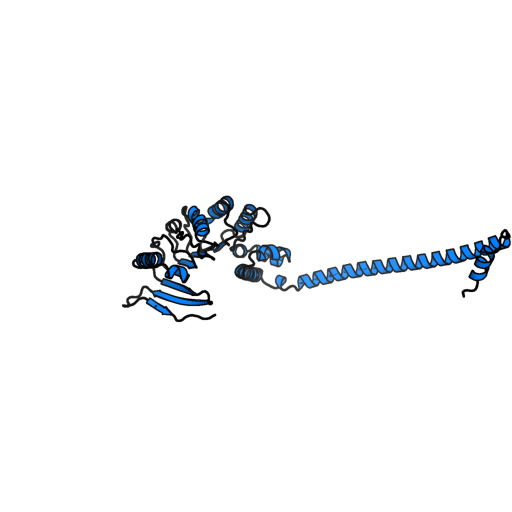1 293 LEU A O 1
ATOM 2347 N N . GLU A 1 294 ? -17.556 -18.434 22.242 1.00 56.56 294 GLU A N 1
ATOM 2348 C CA . GLU A 1 294 ? -18.394 -17.241 22.144 1.00 56.56 294 GLU A CA 1
ATOM 2349 C C . GLU A 1 294 ? -19.171 -17.027 23.445 1.00 56.56 294 GLU A C 1
ATOM 2351 O O . GLU A 1 294 ? -19.781 -17.950 23.989 1.00 56.56 294 GLU A O 1
ATOM 2356 N N . TRP A 1 295 ? -19.205 -15.787 23.915 1.00 69.19 295 TRP A N 1
ATOM 2357 C CA . TRP A 1 295 ? -20.074 -15.330 24.985 1.00 69.19 295 TRP A CA 1
ATOM 2358 C C . TRP A 1 295 ? -21.058 -14.290 24.460 1.00 69.19 295 TRP A C 1
ATOM 2360 O O . TRP A 1 295 ? -20.697 -13.359 23.732 1.00 69.19 295 TRP A O 1
ATOM 2370 N N . TRP A 1 296 ? -22.318 -14.471 24.848 1.00 51.22 296 TRP A N 1
ATOM 2371 C CA . TRP A 1 296 ? -23.442 -13.635 24.447 1.00 51.22 296 TRP A CA 1
ATOM 2372 C C . TRP A 1 296 ? -24.149 -13.112 25.693 1.00 51.22 296 TRP A C 1
ATOM 2374 O O . TRP A 1 296 ? -24.456 -13.880 26.608 1.00 51.22 296 TRP A O 1
ATOM 2384 N N . SER A 1 297 ? -24.490 -11.823 25.708 1.00 46.97 297 SER A N 1
ATOM 2385 C CA . SER A 1 297 ? -25.332 -11.255 26.763 1.00 46.97 297 SER A CA 1
ATOM 2386 C C . SER A 1 297 ? -26.785 -11.747 26.605 1.00 46.97 297 SER A C 1
ATOM 2388 O O . SER A 1 297 ? -27.631 -11.053 26.040 1.00 46.97 297 SER A O 1
ATOM 2390 N N . SER A 1 298 ? -27.091 -12.966 27.045 1.00 45.31 298 SER A N 1
ATOM 2391 C CA . SER A 1 298 ? -28.455 -13.513 27.078 1.00 45.31 298 SER A CA 1
ATOM 2392 C C . SER A 1 298 ? -28.881 -13.834 28.515 1.00 45.31 298 SER A C 1
ATOM 2394 O O . SER A 1 298 ? -28.039 -14.072 29.376 1.00 45.31 298 SER A O 1
ATOM 2396 N N . HIS A 1 299 ? -30.189 -13.848 28.796 1.00 43.25 299 HIS A N 1
ATOM 2397 C CA . HIS A 1 299 ? -30.764 -14.150 30.120 1.00 43.25 299 HIS A CA 1
ATOM 2398 C C . HIS A 1 299 ? -30.641 -15.630 30.555 1.00 43.25 299 HIS A C 1
ATOM 2400 O O . HIS A 1 299 ? -31.375 -16.076 31.435 1.00 43.25 299 HIS A O 1
ATOM 2406 N N . TYR A 1 300 ? -29.741 -16.410 29.952 1.00 41.19 300 TYR A N 1
ATOM 2407 C CA . TYR A 1 300 ? -29.570 -17.831 30.253 1.00 41.19 300 TYR A CA 1
ATOM 2408 C C . TYR A 1 300 ? -28.455 -18.085 31.281 1.00 41.19 300 TYR A C 1
ATOM 2410 O O . TYR A 1 300 ? -27.457 -17.373 31.346 1.00 41.19 300 TYR A O 1
ATOM 2418 N N . LEU A 1 301 ? -28.633 -19.150 32.071 1.00 42.53 301 LEU A N 1
ATOM 2419 C CA . LEU A 1 301 ? -27.790 -19.566 33.206 1.00 42.53 301 LEU A CA 1
ATOM 2420 C C . LEU A 1 301 ? -26.336 -19.936 32.846 1.00 42.53 301 LEU A C 1
ATOM 2422 O O . LEU A 1 301 ? -25.525 -20.122 33.750 1.00 42.53 301 LEU A O 1
ATOM 2426 N N . ASN A 1 302 ? -25.987 -20.037 31.559 1.00 47.06 302 ASN A N 1
ATOM 2427 C CA . ASN A 1 302 ? -24.605 -20.198 31.113 1.00 47.06 302 ASN A CA 1
ATOM 2428 C C . ASN A 1 302 ? -24.392 -19.477 29.764 1.00 47.06 302 ASN A C 1
ATOM 2430 O O . ASN A 1 302 ? -24.867 -19.965 28.740 1.00 47.06 302 ASN A O 1
ATOM 2434 N N . PRO A 1 303 ? -23.732 -18.307 29.748 1.00 59.12 303 PRO A N 1
ATOM 2435 C CA . PRO A 1 303 ? -23.618 -17.460 28.559 1.00 59.12 303 PRO A CA 1
ATOM 2436 C C . PRO A 1 303 ? -22.499 -17.879 27.591 1.00 59.12 303 PRO A C 1
ATOM 2438 O O . PRO A 1 303 ? -22.305 -17.217 26.574 1.00 59.12 303 PRO A O 1
ATOM 2441 N N . TRP A 1 304 ? -21.759 -18.948 27.905 1.00 57.22 304 TRP A N 1
ATOM 2442 C CA . TRP A 1 304 ? -20.634 -19.446 27.115 1.00 57.22 304 TRP A CA 1
ATOM 2443 C C . TRP A 1 304 ? -21.058 -20.585 26.186 1.00 57.22 304 TRP A C 1
ATOM 2445 O O . TRP A 1 304 ? -21.586 -21.606 26.632 1.00 57.22 304 TRP A O 1
ATOM 2455 N N . HIS A 1 305 ? -20.753 -20.443 24.900 1.00 60.19 305 HIS A N 1
ATOM 2456 C CA . HIS A 1 305 ? -20.929 -21.475 23.888 1.00 60.19 305 HIS A CA 1
ATOM 2457 C C . HIS A 1 305 ? -19.567 -21.858 23.305 1.00 60.19 305 HIS A C 1
ATOM 2459 O O . HIS A 1 305 ? -18.870 -21.033 22.718 1.00 60.19 305 HIS A O 1
ATOM 2465 N N . LEU A 1 306 ? -19.190 -23.127 23.465 1.00 52.16 306 LEU A N 1
ATOM 2466 C CA . LEU A 1 306 ? -18.014 -23.705 22.818 1.00 52.16 306 LEU A CA 1
ATOM 2467 C C . LEU A 1 306 ? -18.404 -24.124 21.394 1.00 52.16 306 LEU A C 1
ATOM 2469 O O . LEU A 1 306 ? -19.298 -24.959 21.228 1.00 52.16 306 LEU A O 1
ATOM 2473 N N . ARG A 1 307 ? -17.750 -23.575 20.368 1.00 54.78 307 ARG A N 1
ATOM 2474 C CA . ARG A 1 307 ? -17.865 -24.081 18.995 1.00 54.78 307 ARG A CA 1
ATOM 2475 C C . ARG A 1 307 ? -16.696 -25.002 18.673 1.00 54.78 307 ARG A C 1
ATOM 2477 O O . ARG A 1 307 ? -15.548 -24.734 19.016 1.00 54.78 307 ARG A O 1
ATOM 2484 N N . ALA A 1 308 ? -17.017 -26.111 18.009 1.00 44.53 308 ALA A N 1
ATOM 2485 C CA . ALA A 1 308 ? -16.026 -27.045 17.491 1.00 44.53 308 ALA A CA 1
ATOM 2486 C C . ALA A 1 308 ? -15.116 -26.357 16.450 1.00 44.53 308 ALA A C 1
ATOM 2488 O O . ALA A 1 308 ? -15.577 -25.440 15.763 1.00 44.53 308 ALA A O 1
ATOM 2489 N N . PRO A 1 309 ? -13.850 -26.792 16.317 1.00 44.25 309 PRO A N 1
ATOM 2490 C CA . PRO A 1 309 ? -12.879 -26.142 15.450 1.00 44.25 309 PRO A CA 1
ATOM 2491 C C . PRO A 1 309 ? -13.339 -26.108 13.991 1.00 44.25 309 PRO A C 1
ATOM 2493 O O . PRO A 1 309 ? -13.753 -27.127 13.432 1.00 44.25 309 PRO A O 1
ATOM 2496 N N . ARG A 1 310 ? -13.248 -24.932 13.363 1.00 46.59 310 ARG A N 1
ATOM 2497 C CA . ARG A 1 310 ? -13.417 -24.785 11.914 1.00 46.59 310 ARG A CA 1
ATOM 2498 C C . ARG A 1 310 ? -12.079 -25.097 11.249 1.00 46.59 310 ARG A C 1
ATOM 2500 O O . ARG A 1 310 ? -11.132 -24.333 11.400 1.00 46.59 310 ARG A O 1
ATOM 2507 N N . GLY A 1 311 ? -11.997 -26.239 10.569 1.00 35.66 311 GLY A N 1
ATOM 2508 C CA . GLY A 1 311 ? -10.878 -26.541 9.676 1.00 35.66 311 GLY A CA 1
ATOM 2509 C C . GLY A 1 311 ? -10.970 -25.689 8.410 1.00 35.66 311 GLY A C 1
ATOM 2510 O O . GLY A 1 311 ? -12.072 -25.502 7.888 1.00 35.66 311 GLY A O 1
ATOM 2511 N N . ILE A 1 312 ? -9.827 -25.162 7.964 1.00 39.06 312 ILE A N 1
ATOM 2512 C CA . ILE A 1 312 ? -9.647 -24.624 6.606 1.00 39.06 312 ILE A CA 1
ATOM 2513 C C . ILE A 1 312 ? -9.603 -25.794 5.622 1.00 39.06 312 ILE A C 1
ATOM 2515 O O . ILE A 1 312 ? -8.921 -26.794 5.943 1.00 39.06 312 ILE A O 1
#

InterPro domains:
  IPR001810 F-box domain [PF12937] (77-124)

Sequence (312 aa):
MFTRLPAIAQWMSSHRYPSEDDIRMVGCAIAHDEQIVDAINSEINEIMAQLEQVRLRKVKYQENIRQCRSLITLARRMPPEVLADIFELCAESGWTLAPLVASHVCLAWRKAAEYPRVWSRIYIDYGIGNPLAKTKLWLSRAQQSPLLDVPSNALSMEEVLSALSEQFTQWKSVTIRTHDTIQLNHILSPMGHSFPRLRRLDCVTHWDTPTGDLVDFSAVHNAPSLRQLDIKQPNLPRWSIPFQLTNLHLILSPANLANPVLASRWASTLANPLGLKHLTLEVSVDSGYHYELEWWSSHYLNPWHLRAPRGI

Secondary structure (DSSP, 8-state):
---SHHHHHHHHHS-PPPPHHHHHHHHHHHHHHHHHHHHHHHHHHHHHHHHHHHHHHHHHHHHHHHHHHHHT-HHHHS-HHHHHHHHHHHHHTT-TTHHHHHTTT-HHHHHHTTSGGGG-B----SSSS-HHHHHHHHHHHHTT-SEEEE-GGG-S-HHHHHHHHTTGGG-SEEEEEESSHHHHHHHHTGGGG--TT--EEEEEES---TT-PPPB-GGGGG-TT--EEEEESPSPPB-PPPTT--EEEEEE-HHHHT-HHHHHHHHHHHT--TT-SEEEEEEE-TTS-EEEEEEE--SSS--EEEEPP---

pLDDT: mean 77.67, std 14.66, range [35.66, 98.12]